Protein AF-A2DHZ1-F1 (afdb_monomer_lite)

pLDDT: mean 83.29, std 15.68, range [43.09, 98.31]

Structure (mmCIF, N/CA/C/O backbone):
data_AF-A2DHZ1-F1
#
_entry.id   AF-A2DHZ1-F1
#
loop_
_atom_site.group_PDB
_atom_site.id
_atom_site.type_symbol
_atom_site.label_atom_id
_atom_site.label_alt_id
_atom_site.label_comp_id
_atom_site.label_asym_id
_atom_site.label_entity_id
_atom_site.label_seq_id
_atom_site.pdbx_PDB_ins_code
_atom_site.Cartn_x
_atom_site.Cartn_y
_atom_site.Cartn_z
_atom_site.occupancy
_atom_site.B_iso_or_equiv
_atom_site.auth_seq_id
_atom_site.auth_comp_id
_atom_site.auth_asym_id
_atom_site.auth_atom_id
_atom_site.pdbx_PDB_model_num
ATOM 1 N N . MET A 1 1 ? -22.359 -9.338 -78.591 1.00 55.06 1 MET A N 1
ATOM 2 C CA . MET A 1 1 ? -22.009 -8.945 -77.204 1.00 55.06 1 MET A CA 1
ATOM 3 C C . MET A 1 1 ? -21.427 -7.536 -77.223 1.00 55.06 1 MET A C 1
ATOM 5 O O . MET A 1 1 ? -20.570 -7.272 -78.054 1.00 55.06 1 MET A O 1
ATOM 9 N N . SER A 1 2 ? -21.939 -6.627 -76.384 1.00 59.31 2 SER A N 1
ATOM 10 C CA . SER A 1 2 ? -21.619 -5.187 -76.416 1.00 59.31 2 SER A CA 1
ATOM 11 C C . SER A 1 2 ? -20.125 -4.910 -76.181 1.00 59.31 2 SER A C 1
ATOM 13 O O . SER A 1 2 ? -19.531 -5.474 -75.263 1.00 59.31 2 SER A O 1
ATOM 15 N N . TYR A 1 3 ? -19.531 -4.028 -76.994 1.00 66.25 3 TYR A N 1
ATOM 16 C CA . TYR A 1 3 ? -18.119 -3.601 -76.961 1.00 66.25 3 TYR A CA 1
ATOM 17 C C . TYR A 1 3 ? -17.624 -3.227 -75.547 1.00 66.25 3 TYR A C 1
ATOM 19 O O . TYR A 1 3 ? -16.484 -3.513 -75.179 1.00 66.25 3 TYR A O 1
ATOM 27 N N . ASN A 1 4 ? -18.516 -2.696 -74.705 1.00 68.81 4 ASN A N 1
ATOM 28 C CA . ASN A 1 4 ? -18.228 -2.362 -73.308 1.00 68.81 4 ASN A CA 1
ATOM 29 C C . ASN A 1 4 ? -17.956 -3.581 -72.410 1.00 68.81 4 ASN A C 1
ATOM 31 O O . ASN A 1 4 ? -17.156 -3.486 -71.480 1.00 68.81 4 ASN A O 1
ATOM 35 N N . ASN A 1 5 ? -18.565 -4.735 -72.688 1.00 71.88 5 ASN A N 1
ATOM 36 C CA . ASN A 1 5 ? -18.325 -5.956 -71.915 1.00 71.88 5 ASN A CA 1
ATOM 37 C C . ASN A 1 5 ? -16.981 -6.598 -72.276 1.00 71.88 5 ASN A C 1
ATOM 39 O O . ASN A 1 5 ? -16.308 -7.134 -71.399 1.00 71.88 5 ASN A O 1
ATOM 43 N N . LYS A 1 6 ? -16.548 -6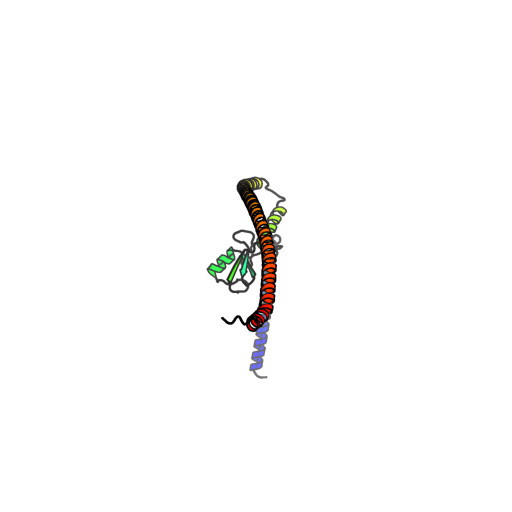.471 -73.538 1.00 76.50 6 LYS A N 1
ATOM 44 C CA . LYS A 1 6 ? -15.235 -6.948 -73.989 1.00 76.50 6 LYS A CA 1
ATOM 45 C C . LYS A 1 6 ? -14.097 -6.153 -73.337 1.00 76.50 6 LYS A C 1
ATOM 47 O O . LYS A 1 6 ? -13.210 -6.754 -72.741 1.00 76.50 6 LYS A O 1
ATOM 52 N N . LYS A 1 7 ? -14.197 -4.816 -73.317 1.00 76.44 7 LYS A N 1
ATOM 53 C CA . LYS A 1 7 ? -13.229 -3.949 -72.615 1.00 76.44 7 LYS A CA 1
ATOM 54 C C . LYS A 1 7 ? -13.139 -4.233 -71.113 1.00 76.44 7 LYS A C 1
ATOM 56 O O . LYS A 1 7 ? -12.046 -4.231 -70.554 1.00 76.44 7 LYS A O 1
ATOM 61 N N . LYS A 1 8 ? -14.270 -4.495 -70.446 1.00 78.31 8 LYS A N 1
ATOM 62 C CA . LYS A 1 8 ? -14.274 -4.865 -69.019 1.00 78.31 8 LYS A CA 1
ATOM 63 C C . LYS A 1 8 ? -13.574 -6.203 -68.769 1.00 78.31 8 LYS A C 1
ATOM 65 O O . LYS A 1 8 ? -12.819 -6.310 -67.808 1.00 78.31 8 LYS A O 1
ATOM 70 N N . LEU A 1 9 ? -13.790 -7.198 -69.630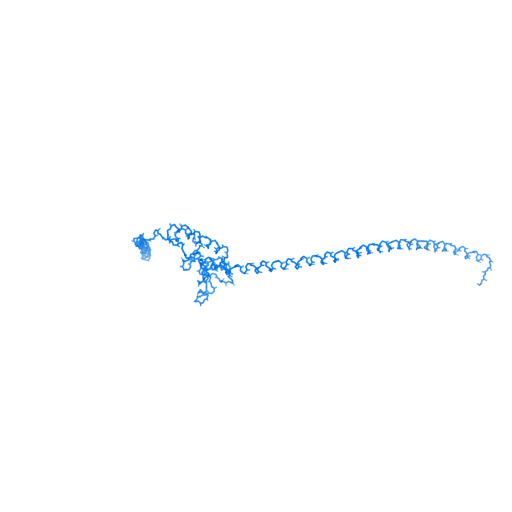 1.00 80.25 9 LEU A N 1
ATOM 71 C CA . LEU A 1 9 ? -13.145 -8.505 -69.506 1.00 80.25 9 LEU A CA 1
ATOM 72 C C . LEU A 1 9 ? -11.626 -8.410 -69.714 1.00 80.25 9 LEU A C 1
ATOM 74 O O . LEU A 1 9 ? -10.864 -8.963 -68.926 1.00 80.25 9 LEU A O 1
ATOM 78 N N . GLU A 1 10 ? -11.188 -7.645 -70.715 1.00 86.06 10 GLU A N 1
ATOM 79 C CA . GLU A 1 10 ? -9.767 -7.388 -70.985 1.00 86.06 10 GLU A CA 1
ATOM 80 C C . GLU A 1 10 ? -9.089 -6.657 -69.813 1.00 86.06 10 GLU A C 1
ATOM 82 O O . GLU A 1 10 ? -7.990 -7.029 -69.404 1.00 86.06 10 GLU A O 1
ATOM 87 N N . ALA A 1 11 ? -9.769 -5.685 -69.195 1.00 81.56 11 ALA A N 1
ATOM 88 C CA . ALA A 1 11 ? -9.262 -4.991 -68.010 1.00 81.56 11 ALA A CA 1
ATOM 89 C C . ALA A 1 11 ? -9.118 -5.923 -66.791 1.00 81.56 11 ALA A C 1
ATOM 91 O O . ALA A 1 11 ? -8.138 -5.831 -66.048 1.00 81.56 11 ALA A O 1
ATOM 92 N N . ILE A 1 12 ? -10.063 -6.847 -66.590 1.00 81.38 12 ILE A N 1
ATOM 93 C CA . ILE A 1 12 ? -9.991 -7.850 -65.515 1.00 81.38 12 ILE A CA 1
ATOM 94 C C . ILE A 1 12 ? -8.826 -8.815 -65.763 1.00 81.38 12 ILE A C 1
ATOM 96 O O . ILE A 1 12 ? -8.050 -9.094 -64.849 1.00 81.38 12 ILE A O 1
ATOM 100 N N . GLN A 1 13 ? -8.656 -9.280 -67.001 1.00 85.38 13 GLN A N 1
ATOM 101 C CA . GLN A 1 13 ? -7.546 -10.156 -67.375 1.00 85.38 13 GLN A CA 1
ATOM 102 C C . GLN A 1 13 ? -6.188 -9.465 -67.201 1.00 85.38 13 GLN A C 1
ATOM 104 O O . GLN A 1 13 ? -5.265 -10.069 -66.657 1.00 85.38 13 GLN A O 1
ATOM 109 N N . ALA A 1 14 ? -6.070 -8.192 -67.584 1.00 85.50 14 ALA A N 1
ATOM 110 C CA . ALA A 1 14 ? -4.857 -7.405 -67.371 1.00 85.50 14 ALA A CA 1
ATOM 111 C C . ALA A 1 14 ? -4.540 -7.232 -65.875 1.00 85.50 14 ALA A C 1
ATOM 113 O O . ALA A 1 14 ? -3.394 -7.400 -65.461 1.00 85.50 14 ALA A O 1
ATOM 114 N N . LYS A 1 15 ? -5.559 -6.975 -65.044 1.00 84.56 15 LYS A N 1
ATOM 115 C CA . LYS A 1 15 ? -5.403 -6.858 -63.586 1.00 84.56 15 LYS A CA 1
ATOM 116 C C . LYS A 1 15 ? -4.946 -8.170 -62.943 1.00 84.56 15 LYS A C 1
ATOM 118 O O . LYS A 1 15 ? -4.125 -8.144 -62.029 1.00 84.56 15 LYS A O 1
ATOM 123 N N . ASN A 1 16 ? -5.448 -9.307 -63.424 1.00 86.00 16 ASN A N 1
ATOM 124 C CA . ASN A 1 16 ? -5.037 -10.621 -62.931 1.00 86.00 16 ASN A CA 1
ATOM 125 C C . ASN A 1 16 ? -3.594 -10.949 -63.335 1.00 86.00 16 ASN A C 1
ATOM 127 O O . ASN A 1 16 ? -2.812 -11.344 -62.476 1.00 86.00 16 ASN A O 1
ATOM 131 N N . LYS A 1 17 ? -3.204 -10.668 -64.586 1.00 91.00 17 LYS A N 1
ATOM 132 C CA . LYS A 1 17 ? -1.811 -10.819 -65.042 1.00 91.00 17 LYS A CA 1
ATOM 133 C C . LYS A 1 17 ? -0.839 -9.936 -64.257 1.00 91.00 17 LYS A C 1
ATOM 135 O O . LYS A 1 17 ? 0.244 -10.384 -63.902 1.00 91.00 17 LYS A O 1
ATOM 140 N N . ALA A 1 18 ? -1.231 -8.701 -63.936 1.00 86.94 18 ALA A N 1
ATOM 141 C CA . ALA A 1 18 ? -0.411 -7.807 -63.119 1.00 86.94 18 ALA A CA 1
ATOM 142 C C . ALA A 1 18 ? -0.228 -8.333 -61.684 1.00 86.94 18 ALA A C 1
ATOM 144 O O . ALA A 1 18 ? 0.867 -8.243 -61.135 1.00 86.94 18 ALA A O 1
ATOM 145 N N . LYS A 1 19 ? -1.274 -8.920 -61.085 1.00 88.25 19 LYS A N 1
ATOM 146 C CA . LYS A 1 19 ? -1.173 -9.571 -59.769 1.00 88.25 19 LYS A CA 1
ATOM 147 C C . LYS A 1 19 ? -0.252 -10.787 -59.794 1.00 88.25 19 LYS A C 1
ATOM 149 O O . LYS A 1 19 ? 0.550 -10.947 -58.883 1.00 88.25 19 LYS A O 1
ATOM 154 N N . GLU A 1 20 ? -0.356 -11.615 -60.827 1.00 91.25 20 GLU A N 1
ATOM 155 C CA . GLU A 1 20 ? 0.490 -12.799 -60.999 1.00 91.25 20 GLU A CA 1
ATOM 156 C C . GLU A 1 20 ? 1.962 -12.411 -61.200 1.00 91.25 20 GLU A C 1
ATOM 158 O O . GLU A 1 20 ? 2.852 -12.977 -60.571 1.00 91.25 20 GLU A O 1
ATOM 163 N N . MET A 1 21 ? 2.221 -11.362 -61.986 1.00 89.81 21 MET A N 1
ATOM 164 C CA . MET A 1 21 ? 3.566 -10.818 -62.170 1.00 89.81 21 MET A CA 1
ATOM 165 C C . MET A 1 21 ? 4.131 -10.209 -60.879 1.00 89.81 21 MET A C 1
ATOM 167 O O . MET A 1 21 ? 5.310 -10.394 -60.587 1.00 89.81 21 MET A O 1
ATOM 171 N N . LEU A 1 22 ? 3.300 -9.523 -60.084 1.00 87.62 22 LEU A N 1
ATOM 172 C CA . LEU A 1 22 ? 3.696 -8.990 -58.778 1.00 87.62 22 LEU A CA 1
ATOM 173 C C . LEU A 1 22 ? 4.051 -10.117 -57.801 1.00 87.62 22 LEU A C 1
ATOM 175 O O . LEU A 1 22 ? 5.066 -10.027 -57.116 1.00 87.62 22 LEU A O 1
ATOM 179 N N . PHE A 1 23 ? 3.244 -11.178 -57.772 1.00 91.75 23 PHE A N 1
ATOM 180 C CA . PHE A 1 23 ? 3.500 -12.362 -56.958 1.00 91.75 23 PHE A CA 1
ATOM 181 C C . PHE A 1 23 ? 4.831 -13.018 -57.348 1.00 91.75 23 PHE A C 1
ATOM 183 O O . PHE A 1 23 ? 5.702 -13.197 -56.501 1.00 91.75 23 PHE A O 1
ATOM 190 N N . LEU A 1 24 ? 5.056 -13.243 -58.646 1.00 91.69 24 LEU A N 1
ATOM 191 C CA . LEU A 1 24 ? 6.307 -13.808 -59.156 1.00 91.69 24 LEU A CA 1
ATOM 192 C C . LEU A 1 24 ? 7.526 -12.918 -58.853 1.00 91.69 24 LEU A C 1
ATOM 194 O O . LEU A 1 24 ? 8.612 -13.420 -58.558 1.00 91.69 24 LEU A O 1
ATOM 198 N N . MET A 1 25 ? 7.364 -11.594 -58.917 1.00 86.81 25 MET A N 1
ATOM 199 C CA . MET A 1 25 ? 8.421 -10.640 -58.579 1.00 86.81 25 MET A CA 1
ATOM 200 C C . MET A 1 25 ? 8.750 -10.664 -57.080 1.00 86.81 25 MET A C 1
ATOM 202 O O . MET A 1 25 ? 9.927 -10.643 -56.724 1.00 86.81 25 MET A O 1
ATOM 206 N N . GLN A 1 26 ? 7.742 -10.760 -56.207 1.00 85.25 26 GLN A N 1
ATOM 207 C CA . GLN A 1 26 ? 7.934 -10.919 -54.761 1.00 85.25 26 GLN A CA 1
ATOM 208 C C . GLN A 1 26 ? 8.602 -12.256 -54.418 1.00 85.25 26 GLN A C 1
ATOM 210 O O . GLN A 1 26 ? 9.495 -12.294 -53.574 1.00 85.25 26 GLN A O 1
ATOM 215 N N . GLU A 1 27 ? 8.231 -13.335 -55.105 1.00 84.56 27 GLU A N 1
ATOM 216 C CA . GLU A 1 27 ? 8.826 -14.659 -54.917 1.00 84.56 27 GLU A CA 1
ATOM 217 C C . GLU A 1 27 ? 10.301 -14.674 -55.337 1.00 84.56 27 GLU A C 1
ATOM 219 O O . GLU A 1 27 ? 11.157 -15.142 -54.586 1.00 84.56 27 GLU A O 1
ATOM 224 N N . ARG A 1 28 ? 10.631 -14.068 -56.487 1.00 82.88 28 ARG A N 1
ATOM 225 C CA . ARG A 1 28 ? 12.028 -13.868 -56.907 1.00 82.88 28 ARG A CA 1
ATOM 226 C C . ARG A 1 28 ? 12.804 -12.988 -55.938 1.00 82.88 28 ARG A C 1
ATOM 228 O O . ARG A 1 28 ? 13.956 -13.297 -55.662 1.00 82.88 28 ARG A O 1
ATOM 235 N N . ALA A 1 29 ? 12.200 -11.927 -55.404 1.00 76.06 29 ALA A N 1
ATOM 236 C CA . ALA A 1 29 ? 12.842 -11.092 -54.392 1.00 76.06 29 ALA A CA 1
ATOM 237 C C . ALA A 1 29 ? 13.115 -11.881 -53.099 1.00 76.06 29 ALA A C 1
ATOM 239 O O . ALA A 1 29 ? 14.190 -11.747 -52.522 1.00 76.06 29 ALA A O 1
ATOM 240 N N . ARG A 1 30 ? 12.193 -12.761 -52.684 1.00 75.06 30 ARG A N 1
ATOM 241 C CA . ARG A 1 30 ? 12.368 -13.655 -51.530 1.00 75.06 30 ARG A CA 1
ATOM 242 C C . ARG A 1 30 ? 13.463 -14.697 -51.771 1.00 75.06 30 ARG A C 1
ATOM 244 O O . ARG A 1 30 ? 14.278 -14.932 -50.885 1.00 75.06 30 ARG A O 1
ATOM 251 N N . GLN A 1 31 ? 13.516 -15.285 -52.966 1.00 79.88 31 GLN A N 1
ATOM 252 C CA . GLN A 1 31 ? 14.571 -16.228 -53.350 1.00 79.88 31 GLN A CA 1
ATOM 253 C C . GLN A 1 31 ? 15.941 -15.542 -53.452 1.00 79.88 31 GLN A C 1
ATOM 255 O O . GLN A 1 31 ? 16.924 -16.060 -52.928 1.00 79.88 31 GLN A O 1
ATOM 260 N N . ALA A 1 32 ? 16.013 -14.343 -54.034 1.00 75.06 32 ALA A N 1
ATOM 261 C CA . ALA A 1 32 ? 17.241 -13.552 -54.079 1.00 75.06 32 ALA A CA 1
ATOM 262 C C . ALA A 1 32 ? 17.705 -13.141 -52.671 1.00 75.06 32 ALA A C 1
ATOM 264 O O . ALA A 1 32 ? 18.884 -13.268 -52.360 1.00 75.06 32 ALA A O 1
ATOM 265 N N . ALA A 1 33 ? 16.784 -12.741 -51.787 1.00 65.00 33 ALA A N 1
ATOM 266 C CA . ALA A 1 33 ? 17.092 -12.480 -50.381 1.00 65.00 33 ALA A CA 1
ATOM 267 C C . ALA A 1 33 ? 17.600 -13.739 -49.656 1.00 65.00 33 ALA A C 1
ATOM 269 O O . ALA A 1 33 ? 18.496 -13.638 -48.825 1.00 65.00 33 ALA A O 1
ATOM 270 N N . SER A 1 34 ? 17.091 -14.928 -50.004 1.00 64.12 34 SER A N 1
ATOM 271 C CA . SER A 1 34 ? 17.601 -16.192 -49.456 1.00 64.12 34 SER A CA 1
ATOM 272 C C . SER A 1 34 ? 18.992 -16.576 -49.975 1.00 64.12 34 SER A C 1
ATOM 274 O O . SER A 1 34 ? 19.746 -17.200 -49.243 1.00 64.12 34 SER A O 1
ATOM 276 N N . GLN A 1 35 ? 19.360 -16.165 -51.196 1.00 66.75 35 GLN A N 1
ATOM 277 C CA . GLN A 1 35 ? 20.700 -16.384 -51.766 1.00 66.75 35 GLN A CA 1
ATOM 278 C C . GLN A 1 35 ? 21.743 -15.359 -51.292 1.00 66.75 35 GLN A C 1
ATOM 280 O O . GLN A 1 35 ? 22.936 -15.624 -51.392 1.00 66.75 35 GLN A O 1
ATOM 285 N N . PHE A 1 36 ? 21.306 -14.206 -50.778 1.00 51.47 36 PHE A N 1
ATOM 286 C CA . PHE A 1 36 ? 22.165 -13.149 -50.233 1.00 51.47 36 PHE A CA 1
ATOM 287 C C . PHE A 1 36 ? 22.160 -13.077 -48.701 1.00 51.47 36 PHE A C 1
ATOM 289 O O . PHE A 1 36 ? 22.741 -12.146 -48.147 1.00 51.47 36 PHE A O 1
ATOM 296 N N . LEU A 1 37 ? 21.549 -14.041 -48.002 1.00 43.09 37 LEU A N 1
ATOM 297 C CA . LEU A 1 37 ? 21.824 -14.241 -46.582 1.00 43.09 37 LEU A CA 1
ATOM 298 C C . LEU A 1 37 ? 23.252 -14.791 -46.474 1.00 43.09 37 LEU A C 1
ATOM 300 O O . LEU A 1 37 ? 23.484 -15.923 -46.898 1.00 43.09 37 LEU A O 1
ATOM 304 N N . PRO A 1 38 ? 24.224 -14.011 -45.969 1.00 46.78 38 PRO A N 1
ATOM 305 C CA . PRO A 1 38 ? 25.559 -14.534 -45.776 1.00 46.78 38 PRO A CA 1
ATOM 306 C C . PRO A 1 38 ? 25.482 -15.710 -44.797 1.00 46.78 38 PRO A C 1
ATOM 308 O O . PRO A 1 38 ? 24.853 -15.624 -43.741 1.00 46.78 38 PRO A O 1
ATOM 311 N N . GLU A 1 39 ? 26.170 -16.793 -45.146 1.00 45.38 39 GLU A N 1
ATOM 312 C CA . GLU A 1 39 ? 26.359 -18.027 -44.365 1.00 45.38 39 GLU A CA 1
ATOM 313 C C . GLU A 1 39 ? 26.968 -17.765 -42.963 1.00 45.38 39 GLU A C 1
ATOM 315 O O . GLU A 1 39 ? 27.081 -18.652 -42.127 1.00 45.38 39 GLU A O 1
ATOM 320 N N . SER A 1 40 ? 27.302 -16.507 -42.652 1.00 45.84 40 SER A N 1
ATOM 321 C CA . SER A 1 40 ? 27.783 -16.022 -41.360 1.00 45.84 40 SER A CA 1
ATOM 322 C C . SER A 1 40 ? 26.690 -15.653 -40.337 1.00 45.84 40 SER A C 1
ATOM 324 O O . SER A 1 40 ? 27.033 -15.148 -39.271 1.00 45.84 40 SER A O 1
ATOM 326 N N . LEU A 1 41 ? 25.397 -15.873 -40.612 1.00 46.38 41 LEU A N 1
ATOM 327 C CA . LEU A 1 41 ? 24.290 -15.613 -39.661 1.00 46.38 41 LEU A CA 1
ATOM 328 C C . LEU A 1 41 ? 23.769 -16.865 -38.927 1.00 46.38 41 LEU A C 1
ATOM 330 O O . LEU A 1 41 ? 22.723 -16.821 -38.277 1.00 46.38 41 LEU A O 1
ATOM 334 N N . GLU A 1 42 ? 24.483 -17.990 -38.984 1.00 45.50 42 GLU A N 1
ATOM 335 C CA . GLU A 1 42 ? 24.178 -19.140 -38.115 1.00 45.50 42 GLU A CA 1
ATOM 336 C C . GLU A 1 42 ? 24.626 -18.929 -36.660 1.00 45.50 42 GLU A C 1
ATOM 338 O O . GLU A 1 42 ? 24.169 -19.639 -35.772 1.00 45.50 42 GLU A O 1
ATOM 343 N N . ASN A 1 43 ? 25.415 -17.884 -36.396 1.00 47.62 43 ASN A N 1
ATOM 344 C CA . ASN A 1 43 ? 25.810 -17.456 -35.055 1.00 47.62 43 ASN A CA 1
ATOM 345 C C . ASN A 1 43 ? 25.207 -16.094 -34.684 1.00 47.62 43 ASN A C 1
ATOM 347 O O . ASN A 1 43 ? 25.882 -15.282 -34.056 1.00 47.62 43 ASN A O 1
ATOM 351 N N . ASP A 1 44 ? 23.966 -15.803 -35.089 1.00 46.69 44 ASP A N 1
ATOM 352 C CA . ASP A 1 44 ? 23.257 -14.653 -34.527 1.00 46.69 44 ASP A CA 1
ATOM 353 C C . ASP A 1 44 ? 22.764 -15.020 -33.115 1.00 46.69 44 ASP A C 1
ATOM 355 O O . ASP A 1 44 ? 21.829 -15.818 -32.974 1.00 46.69 44 ASP A O 1
ATOM 359 N N . PRO A 1 45 ? 23.359 -14.459 -32.044 1.00 53.88 45 PRO A N 1
ATOM 360 C CA . PRO A 1 45 ? 22.954 -14.753 -30.680 1.00 53.88 45 PRO A CA 1
ATOM 361 C C . PRO A 1 45 ? 21.502 -14.347 -30.390 1.00 53.88 45 PRO A C 1
ATOM 363 O O . PRO A 1 45 ? 21.024 -14.673 -29.306 1.00 53.88 45 PRO A O 1
ATOM 366 N N . THR A 1 46 ? 20.810 -13.646 -31.289 1.00 50.78 46 THR A N 1
ATOM 367 C CA . THR A 1 46 ? 19.412 -13.234 -31.119 1.00 50.78 46 THR A CA 1
ATOM 368 C C . THR A 1 46 ? 18.390 -14.218 -31.693 1.00 50.78 46 THR A C 1
ATOM 370 O O . THR A 1 46 ? 17.221 -14.132 -31.327 1.00 50.78 46 THR A O 1
ATOM 373 N N . LYS A 1 47 ? 18.808 -15.203 -32.502 1.00 51.47 47 LYS A N 1
ATOM 374 C CA . LYS A 1 47 ? 17.900 -16.117 -33.227 1.00 51.47 47 LYS A CA 1
ATOM 375 C C . LYS A 1 47 ? 17.062 -17.031 -32.318 1.00 51.47 47 LYS A C 1
ATOM 377 O O . LYS A 1 47 ? 15.972 -17.438 -32.704 1.00 51.47 47 LYS A O 1
ATOM 382 N N . ASP A 1 48 ? 17.553 -17.293 -31.105 1.00 57.50 48 ASP A N 1
ATOM 383 C CA . ASP A 1 48 ? 16.873 -18.094 -30.075 1.00 57.50 48 ASP A CA 1
ATOM 384 C C . ASP A 1 48 ? 16.208 -17.241 -28.976 1.00 57.50 48 ASP A C 1
ATOM 386 O O . ASP A 1 48 ? 15.691 -17.777 -27.988 1.00 57.50 48 ASP A O 1
ATOM 390 N N . LEU A 1 49 ? 16.252 -15.905 -29.079 1.00 61.66 49 LEU A N 1
ATOM 391 C CA . LEU A 1 49 ? 15.590 -15.044 -28.103 1.00 61.66 49 LEU A CA 1
ATOM 392 C C . LEU A 1 49 ? 14.111 -14.891 -28.475 1.00 61.66 49 LEU A C 1
ATOM 394 O O . LEU A 1 49 ? 13.796 -14.626 -29.629 1.00 61.66 49 LEU A O 1
ATOM 398 N N . PRO A 1 50 ? 13.185 -15.017 -27.507 1.00 67.56 50 PRO A N 1
ATOM 399 C CA . PRO A 1 50 ? 11.783 -14.752 -27.783 1.00 67.56 50 PRO A CA 1
ATOM 400 C C . PRO A 1 50 ? 11.612 -13.286 -28.197 1.00 67.56 50 PRO A C 1
ATOM 402 O O . PRO A 1 50 ? 12.139 -12.399 -27.519 1.00 67.56 50 PRO A O 1
ATOM 405 N N . ASP A 1 51 ? 10.831 -13.042 -29.254 1.00 69.69 51 ASP A N 1
ATOM 406 C CA . ASP A 1 51 ? 10.585 -11.715 -29.851 1.00 69.69 51 ASP A CA 1
ATOM 407 C C . ASP A 1 51 ? 10.202 -10.643 -28.818 1.00 69.69 51 ASP A C 1
ATOM 409 O O . ASP A 1 51 ? 10.518 -9.469 -28.976 1.00 69.69 51 ASP A O 1
ATOM 413 N N . SER A 1 52 ? 9.601 -11.051 -27.696 1.00 73.06 52 SER A N 1
ATOM 414 C CA . SER A 1 52 ? 9.248 -10.189 -26.562 1.00 73.06 52 SER A CA 1
ATOM 415 C C . SER A 1 52 ? 10.431 -9.481 -25.879 1.00 73.06 52 SER A C 1
ATOM 417 O O . SER A 1 52 ? 10.213 -8.607 -25.043 1.00 73.06 52 SER A O 1
ATOM 419 N N . VAL A 1 53 ? 11.674 -9.898 -26.141 1.00 83.69 53 VAL A N 1
ATOM 420 C CA . VAL A 1 53 ? 12.901 -9.320 -25.553 1.00 83.69 53 VAL A CA 1
ATOM 421 C C . VAL A 1 53 ? 13.508 -8.230 -26.440 1.00 83.69 53 VAL A C 1
ATOM 423 O O . VAL A 1 53 ? 14.266 -7.383 -25.955 1.00 83.69 53 VAL A O 1
ATOM 426 N N . LEU A 1 54 ? 13.166 -8.237 -27.726 1.00 88.31 54 LEU A N 1
ATOM 427 C CA . LEU A 1 54 ? 13.643 -7.263 -28.693 1.00 88.31 54 LEU A CA 1
ATOM 428 C C . LEU A 1 54 ? 12.679 -6.080 -28.751 1.00 88.31 54 LEU A C 1
ATOM 430 O O . LEU A 1 54 ? 11.461 -6.228 -28.682 1.00 88.31 54 LEU A O 1
ATOM 434 N N . CYS A 1 55 ? 13.229 -4.879 -28.890 1.00 91.56 55 CYS A N 1
ATOM 435 C CA . CYS A 1 55 ? 12.413 -3.705 -29.161 1.00 91.56 55 CYS A CA 1
ATOM 436 C C . CYS A 1 55 ? 11.866 -3.783 -30.598 1.00 91.56 55 CYS A C 1
ATOM 438 O O . CYS A 1 55 ? 12.664 -3.898 -31.525 1.00 91.56 55 CYS A O 1
ATOM 440 N N . PRO A 1 56 ? 10.556 -3.614 -30.841 1.00 90.12 56 PRO A N 1
ATOM 441 C CA . PRO A 1 56 ? 9.980 -3.706 -32.188 1.00 90.12 56 PRO A CA 1
ATOM 442 C C . PRO A 1 56 ? 10.365 -2.532 -33.107 1.00 90.12 56 PRO A C 1
ATOM 444 O O . PRO A 1 56 ? 10.075 -2.562 -34.299 1.00 90.12 56 PRO A O 1
ATOM 447 N N . ILE A 1 57 ? 10.995 -1.480 -32.565 1.00 90.50 57 ILE A N 1
ATOM 448 C CA . ILE A 1 57 ? 11.445 -0.315 -33.339 1.00 90.50 57 ILE A CA 1
ATOM 449 C C . ILE A 1 57 ? 12.891 -0.490 -33.809 1.00 90.50 57 ILE A C 1
ATOM 451 O O . ILE A 1 57 ? 13.173 -0.306 -34.989 1.00 90.50 57 ILE A O 1
ATOM 455 N N . CYS A 1 58 ? 13.817 -0.785 -32.890 1.00 91.62 58 CYS A N 1
ATOM 456 C CA . CYS A 1 58 ? 15.241 -0.903 -33.222 1.00 91.62 58 CYS A CA 1
ATOM 457 C C . CYS A 1 58 ? 15.715 -2.348 -33.408 1.00 91.62 58 CYS A C 1
ATOM 459 O O . CYS A 1 58 ? 16.836 -2.544 -33.855 1.00 91.62 58 CYS A O 1
ATOM 461 N N . CYS A 1 59 ? 14.882 -3.342 -33.089 1.00 88.44 59 CYS A N 1
ATOM 462 C CA . CYS A 1 59 ? 15.194 -4.776 -33.140 1.00 88.44 59 CYS A CA 1
ATOM 463 C C . CYS A 1 59 ? 16.388 -5.191 -32.267 1.00 88.44 59 CYS A C 1
ATOM 465 O O . CYS A 1 59 ? 17.004 -6.226 -32.496 1.00 88.44 59 CYS A O 1
ATOM 467 N N . GLU A 1 60 ? 16.714 -4.394 -31.251 1.00 87.69 60 GLU A N 1
ATOM 468 C CA . GLU A 1 60 ? 17.815 -4.663 -30.331 1.00 87.69 60 GLU A CA 1
ATOM 469 C C . GLU A 1 60 ? 17.294 -5.087 -28.950 1.00 87.69 60 GLU A C 1
ATOM 471 O O . GLU A 1 60 ? 16.151 -4.796 -28.580 1.00 87.69 60 GLU A O 1
ATOM 476 N N . ILE A 1 61 ? 18.149 -5.763 -28.179 1.00 87.19 61 ILE A N 1
ATOM 477 C CA . ILE A 1 61 ? 17.833 -6.272 -26.839 1.00 87.19 61 ILE A CA 1
ATOM 478 C C . ILE A 1 61 ? 17.615 -5.105 -25.858 1.00 87.19 61 ILE A C 1
ATOM 480 O O . ILE A 1 61 ? 18.301 -4.081 -25.901 1.00 87.19 61 ILE A O 1
ATOM 484 N N . MET A 1 62 ? 16.633 -5.265 -24.966 1.00 90.69 62 MET A N 1
A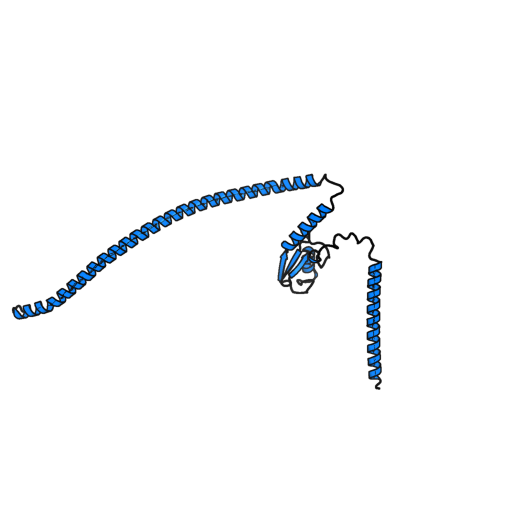TOM 485 C CA . MET A 1 62 ? 16.263 -4.290 -23.930 1.00 90.69 62 MET A CA 1
ATOM 486 C C . MET A 1 62 ? 16.955 -4.557 -22.576 1.00 90.69 62 MET A C 1
ATOM 488 O O . MET A 1 62 ? 16.307 -4.581 -21.531 1.00 90.69 62 MET A O 1
ATOM 492 N N . ASP A 1 63 ? 18.261 -4.829 -22.579 1.00 87.19 63 ASP A N 1
ATOM 493 C CA . ASP A 1 63 ? 19.061 -5.205 -21.400 1.00 87.19 63 ASP A CA 1
ATOM 494 C C . ASP A 1 63 ? 19.755 -4.011 -20.722 1.00 87.19 63 ASP A C 1
ATOM 496 O O . ASP A 1 63 ? 19.827 -3.954 -19.490 1.00 87.19 63 ASP A O 1
ATOM 500 N N . LEU A 1 64 ? 20.201 -3.027 -21.502 1.00 87.56 64 LEU A N 1
ATOM 501 C CA . LEU A 1 64 ? 20.884 -1.831 -21.006 1.00 87.56 64 LEU A CA 1
ATOM 502 C C . LEU A 1 64 ? 19.925 -0.820 -20.341 1.00 87.56 64 LEU A C 1
ATOM 504 O O . LEU A 1 64 ? 18.772 -0.694 -20.760 1.00 87.56 64 LEU A O 1
ATOM 508 N N . PRO A 1 65 ? 20.390 -0.005 -19.369 1.00 88.00 65 PRO A N 1
ATOM 509 C CA . PRO A 1 65 ? 19.569 1.029 -18.722 1.00 88.00 65 PRO A CA 1
ATOM 510 C C . PRO A 1 65 ? 18.948 2.043 -19.691 1.00 88.00 65 PRO A C 1
ATOM 512 O O . PRO A 1 65 ? 17.800 2.448 -19.527 1.00 88.00 65 PRO A O 1
ATOM 515 N N . GLU A 1 66 ? 19.670 2.428 -20.741 1.00 91.31 66 GLU A N 1
ATOM 516 C CA . GLU A 1 66 ? 19.172 3.345 -21.780 1.00 91.31 66 GLU A CA 1
ATOM 517 C C . GLU A 1 66 ? 18.125 2.695 -22.697 1.00 91.31 66 GLU A C 1
ATOM 519 O O . GLU A 1 66 ? 17.409 3.372 -23.437 1.00 91.31 66 GLU A O 1
ATOM 524 N N . ARG A 1 67 ? 18.023 1.366 -22.650 1.00 91.75 67 ARG A N 1
ATOM 525 C CA . ARG A 1 67 ? 17.172 0.540 -23.509 1.00 91.75 67 ARG A CA 1
ATOM 526 C C . ARG A 1 67 ? 16.189 -0.302 -22.706 1.00 91.75 67 ARG A C 1
ATOM 528 O O . ARG A 1 67 ? 15.597 -1.221 -23.259 1.00 91.75 67 ARG A O 1
ATOM 535 N N . MET A 1 68 ? 15.970 0.041 -21.438 1.00 93.94 68 MET A N 1
ATOM 536 C CA . MET A 1 68 ? 15.016 -0.664 -20.589 1.00 93.94 68 MET A CA 1
ATOM 537 C C . MET A 1 68 ? 13.617 -0.693 -21.234 1.00 93.94 68 MET A C 1
ATOM 539 O O . MET A 1 68 ? 13.229 0.279 -21.896 1.00 93.94 68 MET A O 1
ATOM 543 N N . PRO A 1 69 ? 12.853 -1.780 -21.051 1.00 96.06 69 PRO A N 1
ATOM 544 C CA . PRO A 1 69 ? 11.533 -1.925 -21.646 1.00 96.06 69 PRO A CA 1
ATOM 545 C C . PRO A 1 69 ? 10.522 -0.977 -20.988 1.00 96.06 69 PRO A C 1
ATOM 547 O O . PRO A 1 69 ? 10.335 -0.986 -19.771 1.00 96.06 69 PRO A O 1
ATOM 550 N N . ILE A 1 70 ? 9.834 -0.183 -21.802 1.00 96.12 70 ILE A N 1
ATOM 551 C CA . ILE A 1 70 ? 8.770 0.746 -21.419 1.00 96.12 70 ILE A CA 1
ATOM 552 C C . ILE A 1 70 ? 7.449 0.251 -22.001 1.00 96.12 70 ILE A C 1
ATOM 554 O O . ILE A 1 70 ? 7.295 0.171 -23.219 1.00 96.12 70 ILE A O 1
ATOM 558 N N . THR A 1 71 ? 6.482 -0.041 -21.137 1.00 96.31 71 THR A N 1
ATOM 559 C CA . THR A 1 71 ? 5.116 -0.405 -21.523 1.00 96.31 71 THR A CA 1
ATOM 560 C C . THR A 1 71 ? 4.243 0.843 -21.649 1.00 96.31 71 THR A C 1
ATOM 562 O O . THR A 1 71 ? 4.250 1.717 -20.778 1.00 96.31 71 THR A O 1
ATOM 565 N N . LEU A 1 72 ? 3.487 0.917 -22.745 1.00 95.88 72 LEU A N 1
ATOM 566 C CA . LEU A 1 72 ? 2.663 2.061 -23.134 1.00 95.88 72 LEU A CA 1
ATOM 567 C C . LEU A 1 72 ? 1.182 1.812 -22.823 1.00 95.88 72 LEU A C 1
ATOM 569 O O . LEU A 1 72 ? 0.600 0.835 -23.300 1.00 95.88 72 LEU A O 1
ATOM 573 N N . PHE A 1 73 ? 0.531 2.725 -22.101 1.00 95.69 73 PHE A N 1
ATOM 574 C CA . PHE A 1 73 ? -0.892 2.625 -21.765 1.00 95.69 73 PHE A CA 1
ATOM 575 C C . PHE A 1 73 ? -1.756 3.514 -22.669 1.00 95.69 73 PHE A C 1
ATOM 577 O O . PHE A 1 73 ? -1.332 4.617 -23.025 1.00 95.69 73 PHE A O 1
ATOM 584 N N . PRO A 1 74 ? -2.968 3.057 -23.047 1.00 95.12 74 PRO A N 1
ATOM 585 C CA . PRO A 1 74 ? -3.659 1.840 -22.586 1.00 95.12 74 PRO A CA 1
ATOM 586 C C . PRO A 1 74 ? -3.360 0.560 -23.393 1.00 95.12 74 PRO A C 1
ATOM 588 O O . PRO A 1 74 ? -3.920 -0.487 -23.094 1.00 95.12 74 PRO A O 1
ATOM 591 N N . CYS A 1 75 ? -2.526 0.614 -24.434 1.00 95.06 75 CYS A N 1
ATOM 592 C CA . CYS A 1 75 ? -2.408 -0.490 -25.394 1.00 95.06 75 CYS A CA 1
ATOM 593 C C . CYS A 1 75 ? -1.563 -1.697 -24.949 1.00 95.06 75 CYS A C 1
ATOM 595 O O . CYS A 1 75 ? -1.687 -2.754 -25.555 1.00 95.06 75 CYS A O 1
ATOM 597 N N . GLY A 1 76 ? -0.687 -1.552 -23.952 1.00 93.50 76 GLY A N 1
ATOM 598 C CA . GLY A 1 76 ? 0.164 -2.630 -23.436 1.00 93.50 76 GLY A CA 1
ATOM 599 C C . GLY A 1 76 ? 1.418 -2.956 -24.262 1.00 93.50 76 GLY A C 1
ATOM 600 O O . GLY A 1 76 ? 2.241 -3.751 -23.812 1.00 93.50 76 GLY A O 1
ATOM 601 N N . HIS A 1 77 ? 1.615 -2.338 -25.431 1.00 94.75 77 HIS A N 1
ATOM 602 C CA . HIS A 1 77 ? 2.829 -2.528 -26.235 1.00 94.75 77 HIS A CA 1
ATOM 603 C C . HIS A 1 77 ? 4.075 -2.032 -25.499 1.00 94.75 77 HIS A C 1
ATOM 605 O O . HIS A 1 77 ? 4.015 -1.047 -24.756 1.00 94.75 77 HIS A O 1
ATOM 611 N N . THR A 1 78 ? 5.198 -2.719 -25.706 1.00 94.88 78 THR A N 1
ATOM 612 C CA . THR A 1 78 ? 6.446 -2.466 -24.981 1.00 94.88 78 THR A CA 1
ATOM 613 C C . THR A 1 78 ? 7.577 -2.156 -25.953 1.00 94.88 78 THR A C 1
ATOM 615 O O . THR A 1 78 ? 7.841 -2.925 -26.869 1.00 94.88 78 THR A O 1
ATOM 618 N N . ILE A 1 79 ? 8.258 -1.032 -25.736 1.00 95.06 79 ILE A N 1
ATOM 619 C CA . ILE A 1 79 ? 9.394 -0.570 -26.546 1.00 95.06 79 ILE A CA 1
ATOM 620 C C . ILE A 1 79 ? 10.551 -0.140 -25.648 1.00 95.06 79 ILE A C 1
ATOM 622 O O . ILE A 1 79 ? 10.341 0.159 -24.477 1.00 95.06 79 ILE A O 1
ATOM 626 N N . CYS A 1 80 ? 11.774 -0.065 -26.168 1.00 96.00 80 CYS A N 1
ATOM 627 C CA . CYS A 1 80 ? 12.901 0.403 -25.363 1.00 96.00 80 CYS A CA 1
ATOM 628 C C . CYS A 1 80 ? 12.799 1.910 -25.057 1.00 96.00 80 CYS A C 1
ATOM 630 O O . CYS A 1 80 ? 12.256 2.692 -25.846 1.00 96.00 80 CYS A O 1
ATOM 632 N N . LYS A 1 81 ? 13.355 2.326 -23.914 1.00 95.94 81 LYS A N 1
ATOM 633 C CA . LYS A 1 81 ? 13.347 3.720 -23.445 1.00 95.94 81 LYS A CA 1
ATOM 634 C C . LYS A 1 81 ? 13.870 4.709 -24.492 1.00 95.94 81 LYS A C 1
ATOM 636 O O . LYS A 1 81 ? 13.187 5.689 -24.780 1.00 95.94 81 LYS A O 1
ATOM 641 N N . SER A 1 82 ? 15.014 4.428 -25.111 1.00 95.25 82 SER A N 1
ATOM 642 C CA . SER A 1 82 ? 15.586 5.304 -26.142 1.00 95.25 82 SER A CA 1
ATOM 643 C C . SER A 1 82 ? 14.668 5.488 -27.358 1.00 95.25 82 SER A C 1
ATOM 645 O O . SER A 1 82 ? 14.556 6.592 -27.893 1.00 95.25 82 SER A O 1
ATOM 647 N N . CYS A 1 83 ? 13.961 4.441 -27.793 1.00 94.69 83 CYS A N 1
ATOM 648 C CA . CYS A 1 83 ? 12.983 4.550 -28.875 1.00 94.69 83 CYS A CA 1
ATOM 649 C C . CYS A 1 83 ? 11.711 5.287 -28.443 1.00 94.69 83 CYS A C 1
ATOM 651 O O . CYS A 1 83 ? 11.152 6.037 -29.243 1.00 94.69 83 CYS A O 1
ATOM 653 N N . PHE A 1 84 ? 11.265 5.119 -27.195 1.00 94.56 84 PHE A N 1
ATOM 654 C CA . PHE A 1 84 ? 10.138 5.880 -26.653 1.00 94.56 84 PHE A CA 1
ATOM 655 C C . PHE A 1 84 ? 10.428 7.386 -26.625 1.00 94.56 84 PHE A C 1
ATOM 657 O O . PHE A 1 84 ? 9.610 8.174 -27.100 1.00 94.56 84 PHE A O 1
ATOM 664 N N . GLU A 1 85 ? 11.601 7.781 -26.129 1.00 93.69 85 GLU A N 1
ATOM 665 C CA . GLU A 1 85 ? 12.027 9.184 -26.064 1.00 93.69 85 GLU A CA 1
ATOM 666 C C . GLU A 1 85 ? 12.103 9.801 -27.468 1.00 93.69 85 GLU A C 1
ATOM 668 O O . GLU A 1 85 ? 11.457 10.817 -27.732 1.00 93.69 85 GLU A O 1
ATOM 673 N N . LYS A 1 86 ? 12.743 9.108 -28.421 1.00 92.19 86 LYS A N 1
ATOM 674 C CA . LYS A 1 86 ? 12.786 9.539 -29.830 1.00 92.19 86 LYS A CA 1
ATOM 675 C C . LYS A 1 86 ? 11.399 9.658 -30.464 1.00 92.19 86 LYS A C 1
ATOM 677 O O . LYS A 1 86 ? 11.173 10.573 -31.258 1.00 92.19 86 LYS A O 1
ATOM 682 N N . ASN A 1 87 ? 10.475 8.745 -30.149 1.00 89.81 87 ASN A N 1
ATOM 683 C CA . ASN A 1 87 ? 9.107 8.775 -30.675 1.00 89.81 87 ASN A CA 1
ATOM 684 C C . ASN A 1 87 ? 8.319 9.983 -30.150 1.00 89.81 87 ASN A C 1
ATOM 686 O O . ASN A 1 87 ? 7.611 10.646 -30.914 1.00 89.81 87 ASN A O 1
ATOM 690 N N . LYS A 1 88 ? 8.488 10.285 -28.857 1.00 88.75 88 LYS A N 1
ATOM 691 C CA . LYS A 1 88 ? 7.869 11.432 -28.190 1.00 88.75 88 LYS A CA 1
ATOM 692 C C . LYS A 1 88 ? 8.365 12.764 -28.757 1.00 88.75 88 LYS A C 1
ATOM 694 O O . LYS A 1 88 ? 7.565 13.684 -28.891 1.00 88.75 88 LYS A O 1
ATOM 699 N N . GLU A 1 89 ? 9.648 12.855 -29.099 1.00 87.38 89 GLU A N 1
ATOM 700 C CA . GLU A 1 89 ? 10.255 14.070 -29.654 1.00 87.38 89 GLU A CA 1
ATOM 701 C C . GLU A 1 89 ? 9.903 14.306 -31.129 1.00 87.38 89 GLU A C 1
ATOM 703 O O . GLU A 1 89 ? 9.589 15.432 -31.506 1.00 87.38 89 GLU A O 1
ATOM 708 N N . ASN A 1 90 ? 9.942 13.263 -31.967 1.00 80.69 90 ASN A N 1
ATOM 709 C CA . ASN A 1 90 ? 9.987 13.448 -33.425 1.00 80.69 90 ASN A CA 1
ATOM 710 C C . ASN A 1 90 ? 8.681 13.144 -34.171 1.00 80.69 90 ASN A C 1
ATOM 712 O O . ASN A 1 90 ? 8.515 13.612 -35.296 1.00 80.69 90 ASN A O 1
ATOM 716 N N . TYR A 1 91 ? 7.769 12.344 -33.605 1.00 74.56 91 TYR A N 1
ATOM 717 C CA . TYR A 1 91 ? 6.667 11.773 -34.393 1.00 74.56 91 TYR A CA 1
ATOM 718 C C . TYR A 1 91 ? 5.287 12.060 -33.809 1.00 74.56 91 TYR A C 1
ATOM 720 O O . TYR A 1 91 ? 4.470 12.690 -34.476 1.00 74.56 91 TYR A O 1
ATOM 728 N N . SER A 1 92 ? 4.985 11.575 -32.600 1.00 80.62 92 SER A N 1
ATOM 729 C CA . SER A 1 92 ? 3.742 11.877 -31.870 1.00 80.62 92 SER A CA 1
ATOM 730 C C . SER A 1 92 ? 3.681 11.103 -30.552 1.00 80.62 92 SER A C 1
ATOM 732 O O . SER A 1 92 ? 4.328 10.072 -30.392 1.00 80.62 92 SER A O 1
ATOM 734 N N . ASN A 1 93 ? 2.795 11.515 -29.643 1.00 89.00 93 ASN A N 1
ATOM 735 C CA . ASN A 1 93 ? 2.468 10.754 -28.434 1.00 89.00 93 ASN A CA 1
ATOM 736 C C . ASN A 1 93 ? 1.542 9.542 -28.717 1.00 89.00 93 ASN A C 1
ATOM 738 O O . ASN A 1 93 ? 0.543 9.330 -28.029 1.00 89.00 93 ASN A O 1
ATOM 742 N N . LYS A 1 94 ? 1.818 8.778 -29.782 1.00 92.94 94 LYS A N 1
ATOM 743 C CA . LYS A 1 94 ? 1.059 7.586 -30.195 1.00 92.94 94 LYS A CA 1
ATOM 744 C C . LYS A 1 94 ? 1.958 6.356 -30.222 1.00 92.94 94 LYS A C 1
ATOM 746 O O . LYS A 1 94 ? 3.141 6.449 -30.539 1.00 92.94 94 LYS A O 1
ATOM 751 N N . CYS A 1 95 ? 1.378 5.199 -29.919 1.00 92.75 95 CYS A N 1
ATOM 752 C CA . CYS A 1 95 ? 2.054 3.910 -29.983 1.00 92.75 95 CYS A CA 1
ATOM 753 C C . CYS A 1 95 ? 2.508 3.608 -31.421 1.00 92.75 95 CYS A C 1
ATOM 755 O O . CYS A 1 95 ? 1.731 3.732 -32.364 1.00 92.75 95 CYS A O 1
ATOM 757 N N . CYS A 1 96 ? 3.754 3.180 -31.595 1.00 87.94 96 CYS A N 1
ATOM 758 C CA . CYS A 1 96 ? 4.321 2.812 -32.894 1.00 87.94 96 CYS A CA 1
ATOM 759 C C . CYS A 1 96 ? 3.680 1.559 -33.512 1.00 87.94 96 CYS A C 1
ATOM 761 O O . CYS A 1 96 ? 3.621 1.452 -34.734 1.00 87.94 96 CYS A O 1
ATOM 763 N N . GLU A 1 97 ? 3.169 0.644 -32.686 1.00 89.00 97 GLU A N 1
ATOM 764 C CA . GLU A 1 97 ? 2.575 -0.615 -33.144 1.00 89.00 97 GLU A CA 1
ATOM 765 C C . GLU A 1 97 ? 1.099 -0.443 -33.513 1.00 89.00 97 GLU A C 1
ATOM 767 O O . GLU A 1 97 ? 0.701 -0.676 -34.652 1.00 89.00 97 GLU A O 1
ATOM 772 N N . CYS A 1 98 ? 0.274 0.034 -32.575 1.00 93.12 98 CYS A N 1
ATOM 773 C CA . CYS A 1 98 ? -1.175 0.125 -32.778 1.00 93.12 98 CYS A CA 1
ATOM 774 C C . CYS A 1 98 ? -1.702 1.545 -33.021 1.00 93.12 98 CYS A C 1
ATOM 776 O O . CYS A 1 98 ? -2.902 1.726 -33.222 1.00 93.12 98 CYS A O 1
ATOM 778 N N . ARG A 1 99 ? -0.836 2.569 -32.989 1.00 92.12 99 ARG A N 1
ATOM 779 C CA . ARG A 1 99 ? -1.191 3.992 -33.180 1.00 92.12 99 ARG A CA 1
ATOM 780 C C . ARG A 1 99 ? -2.181 4.565 -32.158 1.00 92.12 99 ARG A C 1
ATOM 782 O O . ARG A 1 99 ? -2.649 5.690 -32.342 1.00 92.12 99 ARG A O 1
ATOM 789 N N . ALA A 1 100 ? -2.462 3.840 -31.073 1.00 93.31 100 ALA A N 1
ATOM 790 C CA . ALA A 1 100 ? -3.249 4.339 -29.950 1.00 93.31 100 ALA A CA 1
ATOM 791 C C . ALA A 1 100 ? -2.549 5.527 -29.273 1.00 93.31 100 ALA A C 1
ATOM 793 O O . ALA A 1 100 ? -1.320 5.587 -29.232 1.00 93.31 100 ALA A O 1
ATOM 794 N N . LEU A 1 101 ? -3.328 6.469 -28.740 1.00 94.50 101 LEU A N 1
ATOM 795 C CA . LEU A 1 101 ? -2.794 7.594 -27.973 1.00 94.50 101 LEU A CA 1
ATOM 796 C C . LEU A 1 101 ? -2.196 7.085 -26.656 1.00 94.50 101 LEU A C 1
ATOM 798 O O . LEU A 1 101 ? -2.858 6.345 -25.931 1.00 94.50 101 LEU A O 1
ATOM 802 N N . ILE A 1 102 ? -0.964 7.494 -26.354 1.00 94.56 102 ILE A N 1
ATOM 803 C CA . ILE A 1 102 ? -0.273 7.119 -25.120 1.00 94.56 102 ILE A CA 1
ATOM 804 C C . ILE A 1 102 ? -0.723 8.080 -24.018 1.00 94.56 102 ILE A C 1
ATOM 806 O O . ILE A 1 102 ? -0.451 9.279 -24.085 1.00 94.56 102 ILE A O 1
ATOM 810 N N . THR A 1 103 ? -1.423 7.569 -23.010 1.00 94.19 103 THR A N 1
ATOM 811 C CA . THR A 1 103 ? -1.861 8.368 -21.854 1.00 94.19 103 THR A CA 1
ATOM 812 C C . THR A 1 103 ? -0.833 8.350 -20.731 1.00 94.19 103 THR A C 1
ATOM 814 O O . THR A 1 103 ? -0.626 9.362 -20.066 1.00 94.19 103 THR A O 1
ATOM 817 N N . SER A 1 104 ? -0.167 7.215 -20.537 1.00 95.00 104 SER A N 1
ATOM 818 C CA . SER A 1 104 ? 0.909 7.040 -19.567 1.00 95.00 104 SER A CA 1
ATOM 819 C C . SER A 1 104 ? 1.860 5.923 -19.997 1.00 95.00 104 SER A C 1
ATOM 821 O O . SER A 1 104 ? 1.596 5.171 -20.941 1.00 95.00 104 SER A O 1
ATOM 823 N N . GLN A 1 105 ? 2.984 5.818 -19.293 1.00 95.12 105 GLN A N 1
ATOM 824 C CA . GLN A 1 105 ? 4.019 4.826 -19.537 1.00 95.12 105 GLN A CA 1
ATOM 825 C C . GLN A 1 105 ? 4.611 4.331 -18.217 1.00 95.12 105 GLN A C 1
ATOM 827 O O . GLN A 1 105 ? 4.668 5.082 -17.242 1.00 95.12 105 GLN A O 1
ATOM 832 N N . ALA A 1 106 ? 5.087 3.089 -18.195 1.00 96.19 106 ALA A N 1
ATOM 833 C CA . ALA A 1 106 ? 5.798 2.523 -17.051 1.00 96.19 106 ALA A CA 1
ATOM 834 C C . ALA A 1 106 ? 6.956 1.635 -17.510 1.00 96.19 106 ALA A C 1
ATOM 836 O O . ALA A 1 106 ? 6.902 1.034 -18.581 1.00 96.19 106 ALA A O 1
ATOM 837 N N . VAL A 1 107 ? 7.996 1.528 -16.683 1.00 95.94 107 VAL A N 1
ATOM 838 C CA . VAL A 1 107 ? 9.070 0.555 -16.909 1.00 95.94 107 VAL A CA 1
ATOM 839 C C . VAL A 1 107 ? 8.528 -0.843 -16.627 1.00 95.94 107 VAL A C 1
ATOM 841 O O . VAL A 1 107 ? 8.001 -1.098 -15.543 1.00 95.94 107 VAL A O 1
ATOM 844 N N . ASN A 1 108 ? 8.693 -1.763 -17.572 1.00 94.75 108 ASN A N 1
ATOM 845 C CA . ASN A 1 108 ? 8.332 -3.164 -17.394 1.00 94.75 108 ASN A CA 1
ATOM 846 C C . ASN A 1 108 ? 9.437 -3.894 -16.611 1.00 94.75 108 ASN A C 1
ATOM 848 O O . ASN A 1 108 ? 10.227 -4.647 -17.181 1.00 94.75 108 ASN A O 1
ATOM 852 N N . GLN A 1 109 ? 9.514 -3.623 -15.302 1.00 93.00 109 GLN A N 1
ATOM 853 C CA . GLN A 1 109 ? 10.515 -4.213 -14.401 1.00 93.00 109 GLN A CA 1
ATOM 854 C C . GLN A 1 109 ? 10.566 -5.750 -14.487 1.00 93.00 109 GLN A C 1
ATOM 856 O O . GLN A 1 109 ? 11.665 -6.275 -14.661 1.00 93.00 109 GLN A O 1
ATOM 861 N N . PRO A 1 110 ? 9.429 -6.486 -14.492 1.00 90.94 110 PRO A N 1
ATOM 862 C CA . PRO A 1 110 ? 9.463 -7.944 -14.609 1.00 90.94 110 PRO A CA 1
ATOM 863 C C . PRO A 1 110 ? 10.129 -8.431 -15.900 1.00 90.94 110 PRO A C 1
ATOM 865 O O . PRO A 1 110 ? 10.956 -9.341 -15.866 1.00 90.94 110 PRO A O 1
ATOM 868 N N . LEU A 1 111 ? 9.804 -7.815 -17.043 1.00 89.25 111 LEU A N 1
ATOM 869 C CA . LEU A 1 111 ? 10.445 -8.153 -18.312 1.00 89.25 111 LEU A CA 1
ATOM 870 C C . LEU A 1 111 ? 11.939 -7.820 -18.271 1.00 89.25 111 LEU A C 1
ATOM 872 O O . LEU A 1 111 ? 12.758 -8.639 -18.680 1.00 89.25 111 LEU A O 1
ATOM 876 N N . TRP A 1 112 ? 12.309 -6.656 -17.738 1.00 92.31 112 TRP A N 1
ATOM 877 C CA . TRP A 1 112 ? 13.707 -6.236 -17.669 1.00 92.31 112 TRP A CA 1
ATOM 878 C C . TRP A 1 112 ? 14.560 -7.165 -16.795 1.00 92.31 112 TRP A C 1
ATOM 880 O O . TRP A 1 112 ? 15.687 -7.501 -17.162 1.00 92.31 112 TRP A O 1
ATOM 890 N N . ASP A 1 113 ? 14.018 -7.645 -15.676 1.00 88.69 113 ASP A N 1
ATOM 891 C CA . ASP A 1 113 ? 14.680 -8.615 -14.801 1.00 88.69 113 ASP A CA 1
ATOM 892 C C . ASP A 1 113 ? 14.900 -9.959 -15.498 1.00 88.69 113 ASP A C 1
ATOM 894 O O . ASP A 1 113 ? 15.985 -10.541 -15.409 1.00 88.69 113 ASP A O 1
ATOM 898 N N . ILE A 1 114 ? 13.903 -10.434 -16.253 1.00 85.38 114 ILE A N 1
ATOM 899 C CA . ILE A 1 114 ? 14.021 -11.658 -17.056 1.00 85.38 114 ILE A CA 1
ATOM 900 C C . ILE A 1 114 ? 15.111 -11.498 -18.122 1.00 85.38 114 ILE A C 1
ATOM 902 O O . ILE A 1 114 ? 15.938 -12.399 -18.285 1.00 85.38 114 ILE A O 1
ATOM 906 N N . ILE A 1 115 ? 15.128 -10.365 -18.830 1.00 86.12 115 ILE A N 1
ATOM 907 C CA . ILE A 1 115 ? 16.113 -10.073 -19.880 1.00 86.12 115 ILE A CA 1
ATOM 908 C C . ILE A 1 115 ? 17.525 -10.061 -19.294 1.00 86.12 115 ILE A C 1
ATOM 910 O O . ILE A 1 115 ? 18.389 -10.794 -19.775 1.00 86.12 115 ILE A O 1
ATOM 914 N N . ARG A 1 116 ? 17.749 -9.304 -18.214 1.00 85.88 116 ARG A N 1
ATOM 915 C CA . ARG A 1 116 ? 19.066 -9.188 -17.568 1.00 85.88 116 ARG A CA 1
ATOM 916 C C . ARG A 1 116 ? 19.558 -10.518 -17.012 1.00 85.88 116 ARG A C 1
ATOM 918 O O . ARG A 1 116 ? 20.720 -10.869 -17.195 1.00 85.88 116 ARG A O 1
ATOM 925 N N . LYS A 1 117 ? 18.671 -11.303 -16.393 1.00 81.50 117 LYS A N 1
ATOM 926 C CA . LYS A 1 117 ? 19.018 -12.637 -15.888 1.00 81.50 117 LYS A CA 1
ATOM 927 C C . LYS A 1 117 ? 19.432 -13.582 -17.020 1.00 81.50 117 LYS A C 1
ATOM 929 O O . LYS A 1 117 ? 20.380 -14.341 -16.851 1.00 81.50 117 LYS A O 1
ATOM 934 N N . LYS A 1 118 ? 18.752 -13.541 -18.171 1.00 73.94 118 LYS A N 1
ATOM 935 C CA . LYS A 1 118 ? 19.114 -14.357 -19.342 1.00 73.94 118 LYS A CA 1
ATOM 936 C C . LYS A 1 118 ? 20.418 -13.897 -19.999 1.00 73.94 118 LYS A C 1
ATOM 938 O O . LYS A 1 118 ? 21.233 -14.751 -20.335 1.00 73.94 118 LYS A O 1
ATOM 943 N N . ALA A 1 119 ? 20.629 -12.587 -20.139 1.00 70.50 119 ALA A N 1
ATOM 944 C CA . ALA A 1 119 ? 21.872 -12.023 -20.668 1.00 70.50 119 ALA A CA 1
ATOM 945 C C . ALA A 1 119 ? 23.083 -12.446 -19.815 1.00 70.50 119 ALA A C 1
ATOM 947 O O . ALA A 1 119 ? 24.036 -13.015 -20.340 1.00 70.50 119 ALA A O 1
ATOM 948 N N . TYR A 1 120 ? 22.971 -12.321 -18.488 1.00 63.94 120 TYR A N 1
ATOM 949 C CA . TYR A 1 120 ? 23.996 -12.760 -17.535 1.00 63.94 120 TYR A CA 1
ATOM 950 C C . TYR A 1 120 ? 24.324 -14.262 -17.639 1.00 63.94 120 TYR A C 1
ATOM 952 O O . TYR A 1 120 ? 25.482 -14.673 -17.597 1.00 63.94 120 TYR A O 1
ATOM 960 N N . LEU A 1 121 ? 23.308 -15.119 -17.797 1.00 60.75 121 LEU A N 1
ATOM 961 C CA . LEU A 1 121 ? 23.524 -16.565 -17.930 1.00 60.75 121 LEU A CA 1
ATOM 962 C C . LEU A 1 121 ? 24.219 -16.944 -19.248 1.00 60.75 121 LEU A C 1
ATOM 964 O O . LEU A 1 121 ? 24.970 -17.918 -19.270 1.00 60.75 121 LEU A O 1
ATOM 968 N N . LYS A 1 122 ? 24.008 -16.171 -20.320 1.00 62.31 122 LYS A N 1
ATOM 969 C CA . LYS A 1 122 ? 24.640 -16.388 -21.629 1.00 62.31 122 LYS A CA 1
ATOM 970 C C . LYS A 1 122 ? 26.129 -16.030 -21.627 1.00 62.31 122 LYS A C 1
ATOM 972 O O . LYS A 1 122 ? 26.934 -16.731 -22.236 1.00 62.31 122 LYS A O 1
ATOM 977 N N . GLU A 1 123 ? 26.515 -14.988 -20.895 1.00 59.88 123 GLU A N 1
ATOM 978 C CA . GLU A 1 123 ? 27.928 -14.645 -20.680 1.00 59.88 123 GLU A CA 1
ATOM 979 C C . GLU A 1 123 ? 28.668 -15.760 -19.926 1.00 59.88 123 GLU A C 1
ATOM 981 O O . GLU A 1 123 ? 29.811 -16.082 -20.252 1.00 59.88 123 GLU A O 1
ATOM 986 N N . LYS A 1 124 ? 27.989 -16.431 -18.985 1.00 57.22 124 LYS A N 1
ATOM 987 C CA . LYS A 1 124 ? 28.543 -17.553 -18.213 1.00 57.22 124 LYS A CA 1
ATOM 988 C C . LYS A 1 124 ? 28.692 -18.855 -19.014 1.00 57.22 124 LYS A C 1
ATOM 990 O O . LYS A 1 124 ? 29.564 -19.658 -18.700 1.00 57.22 124 LYS A O 1
ATOM 995 N N . SER A 1 125 ? 27.865 -19.086 -20.037 1.00 53.62 125 SER A N 1
ATOM 996 C CA . SER A 1 125 ? 27.999 -20.256 -20.922 1.00 53.62 125 SER A CA 1
ATOM 997 C C . SER A 1 125 ? 29.054 -20.071 -22.015 1.00 53.62 125 SER A C 1
ATOM 999 O O . SER A 1 125 ? 29.608 -21.056 -22.488 1.00 53.62 125 SER A O 1
ATOM 1001 N N . ASN A 1 126 ? 29.354 -18.826 -22.399 1.00 52.91 126 ASN A N 1
ATOM 1002 C CA . ASN A 1 126 ? 30.335 -18.505 -23.443 1.00 52.91 126 ASN A CA 1
ATOM 1003 C C . ASN A 1 126 ? 31.768 -18.313 -22.905 1.00 52.91 126 ASN A C 1
ATOM 1005 O O . ASN A 1 126 ? 32.696 -18.103 -23.680 1.00 52.91 126 ASN A O 1
ATOM 1009 N N . SER A 1 127 ? 31.964 -18.377 -21.586 1.00 50.72 127 SER A N 1
ATOM 1010 C CA . SER A 1 127 ? 33.235 -18.121 -20.896 1.00 50.72 127 SER A CA 1
ATOM 1011 C C . SER A 1 127 ? 33.964 -19.412 -20.502 1.00 50.72 127 SER A C 1
ATOM 1013 O O . SER A 1 127 ? 34.473 -19.549 -19.392 1.00 50.72 127 SER A O 1
ATOM 1015 N N . SER A 1 128 ? 34.055 -20.365 -21.432 1.00 50.34 128 SER A N 1
ATOM 1016 C CA . SER A 1 128 ? 35.004 -21.480 -21.332 1.00 50.34 128 SER A CA 1
ATOM 1017 C C . SER A 1 128 ? 36.302 -21.260 -22.114 1.00 50.34 128 SER A C 1
ATOM 1019 O O . SER A 1 128 ? 37.050 -22.215 -22.244 1.00 50.34 128 SER A O 1
ATOM 1021 N N . ASP A 1 129 ? 36.619 -20.041 -22.579 1.00 49.62 129 ASP A N 1
ATOM 1022 C CA . ASP A 1 129 ? 37.969 -19.734 -23.074 1.00 49.62 129 ASP A CA 1
ATOM 1023 C C . ASP A 1 129 ? 38.385 -18.250 -22.927 1.00 49.62 129 ASP A C 1
ATOM 1025 O O . ASP A 1 129 ? 37.894 -17.346 -23.597 1.00 49.62 129 ASP A O 1
ATOM 1029 N N . SER A 1 130 ? 39.401 -18.042 -22.081 1.00 48.53 130 SER A N 1
ATOM 1030 C CA . SER A 1 130 ? 40.320 -16.889 -21.998 1.00 48.53 130 SER A CA 1
ATOM 1031 C C . SER A 1 130 ? 39.818 -15.524 -21.461 1.00 48.53 130 SER A C 1
ATOM 1033 O O . SER A 1 130 ? 39.283 -14.695 -22.188 1.00 48.53 130 SER A O 1
ATOM 1035 N N . LYS A 1 131 ? 40.145 -15.260 -20.178 1.00 44.59 131 LYS A N 1
ATOM 1036 C CA . LYS A 1 131 ? 40.682 -14.007 -19.562 1.00 44.59 131 LYS A CA 1
ATOM 1037 C C . LYS A 1 131 ? 40.155 -13.796 -18.132 1.00 44.59 131 LYS A C 1
ATOM 1039 O O . LYS A 1 131 ? 39.350 -12.917 -17.856 1.00 44.59 131 LYS A O 1
ATOM 1044 N N . PHE A 1 132 ? 40.669 -14.590 -17.192 1.00 44.38 132 PHE A N 1
ATOM 1045 C CA . PHE A 1 132 ? 40.261 -14.585 -15.781 1.00 44.38 132 PHE A CA 1
ATOM 1046 C C . PHE A 1 132 ? 41.172 -13.728 -14.875 1.00 44.38 132 PHE A C 1
ATOM 1048 O O . PHE A 1 132 ? 41.592 -14.181 -13.809 1.00 44.38 132 PHE A O 1
ATOM 1055 N N . THR A 1 133 ? 41.530 -12.503 -15.282 1.00 45.72 133 THR A N 1
ATOM 1056 C CA . THR A 1 133 ? 42.401 -11.634 -14.454 1.00 45.72 133 THR A CA 1
ATOM 1057 C C . THR A 1 133 ? 41.857 -10.238 -14.140 1.00 45.72 133 THR A C 1
ATOM 1059 O O . THR A 1 133 ? 42.269 -9.694 -13.123 1.00 45.72 133 THR A O 1
ATOM 1062 N N . ASP A 1 134 ? 40.892 -9.690 -14.891 1.00 54.62 134 ASP A N 1
ATOM 1063 C CA . ASP A 1 134 ? 40.332 -8.344 -14.614 1.00 54.62 134 ASP A CA 1
ATOM 1064 C C . ASP A 1 134 ? 38.997 -8.351 -13.847 1.00 54.62 134 ASP A C 1
ATOM 1066 O O . ASP A 1 134 ? 38.667 -7.408 -13.130 1.00 54.62 134 ASP A O 1
ATOM 1070 N N . GLU A 1 135 ? 38.242 -9.447 -13.903 1.00 53.00 135 GLU A N 1
ATOM 1071 C CA . GLU A 1 135 ? 36.904 -9.527 -13.302 1.00 53.00 135 GLU A CA 1
ATOM 1072 C C . GLU A 1 135 ? 36.943 -9.528 -11.763 1.00 53.00 135 GLU A C 1
ATOM 1074 O O . GLU A 1 135 ? 36.057 -8.989 -11.100 1.00 53.00 135 GLU A O 1
ATOM 1079 N N . LYS A 1 136 ? 38.013 -10.068 -11.160 1.00 59.31 136 LYS A N 1
ATOM 1080 C CA . LYS A 1 136 ? 38.231 -9.978 -9.707 1.00 59.31 136 LYS A CA 1
ATOM 1081 C C . LYS A 1 136 ? 38.455 -8.538 -9.262 1.00 59.31 136 LYS A C 1
ATOM 1083 O O . LYS A 1 136 ? 37.909 -8.158 -8.234 1.00 59.31 136 LYS A O 1
ATOM 1088 N N . ALA A 1 137 ? 39.217 -7.745 -10.014 1.00 57.00 137 ALA A N 1
ATOM 1089 C CA . ALA A 1 137 ? 39.487 -6.355 -9.659 1.00 57.00 137 ALA A CA 1
ATOM 1090 C C . ALA A 1 137 ? 38.200 -5.520 -9.714 1.00 57.00 137 ALA A C 1
ATOM 1092 O O . ALA A 1 137 ? 37.874 -4.848 -8.739 1.00 57.00 137 ALA A O 1
ATOM 1093 N N . SER A 1 138 ? 37.408 -5.656 -10.784 1.00 60.16 138 SER A N 1
ATOM 1094 C CA . SER A 1 138 ? 36.111 -4.979 -10.903 1.00 60.16 138 SER A CA 1
ATOM 1095 C C . SER A 1 138 ? 35.102 -5.428 -9.842 1.00 60.16 138 SER A C 1
ATOM 1097 O O . SER A 1 138 ? 34.430 -4.584 -9.250 1.00 60.16 138 SER A O 1
ATOM 1099 N N . ASN A 1 139 ? 35.030 -6.728 -9.533 1.00 68.38 139 ASN A N 1
ATOM 1100 C CA . ASN A 1 139 ? 34.156 -7.237 -8.473 1.00 68.38 139 ASN A CA 1
ATOM 1101 C C . ASN A 1 139 ? 34.597 -6.776 -7.076 1.00 68.38 139 ASN A C 1
ATOM 1103 O O . ASN A 1 139 ? 33.743 -6.466 -6.252 1.00 68.38 139 ASN A O 1
ATOM 1107 N N . ILE A 1 140 ? 35.905 -6.666 -6.812 1.00 71.62 140 ILE A N 1
ATOM 1108 C CA . ILE A 1 140 ? 36.440 -6.106 -5.560 1.00 71.62 140 ILE A CA 1
ATOM 1109 C C . ILE A 1 140 ? 36.081 -4.620 -5.441 1.00 71.62 140 ILE A C 1
ATOM 1111 O O . ILE A 1 140 ? 35.634 -4.183 -4.383 1.00 71.62 140 ILE A O 1
ATOM 1115 N N . THR A 1 141 ? 36.215 -3.839 -6.519 1.00 72.25 141 THR A N 1
ATOM 1116 C CA . THR A 1 141 ? 35.802 -2.427 -6.532 1.00 72.25 141 THR A CA 1
ATOM 1117 C C . THR A 1 141 ? 34.307 -2.283 -6.258 1.00 72.25 141 THR A C 1
ATOM 1119 O O . THR A 1 141 ? 33.912 -1.442 -5.453 1.00 72.25 141 THR A O 1
ATOM 1122 N N . LEU A 1 142 ? 33.479 -3.133 -6.869 1.00 73.06 142 LEU A N 1
ATOM 1123 C CA . LEU A 1 142 ? 32.038 -3.150 -6.645 1.00 73.06 142 LEU A CA 1
ATOM 1124 C C . LEU A 1 142 ? 31.695 -3.508 -5.186 1.00 73.06 142 LEU A C 1
ATOM 1126 O O . LEU A 1 142 ? 30.864 -2.845 -4.564 1.00 73.06 142 LEU A O 1
ATOM 1130 N N . LEU A 1 143 ? 32.377 -4.509 -4.616 1.00 77.50 143 LEU A N 1
ATOM 1131 C CA . LEU A 1 143 ? 32.208 -4.920 -3.219 1.00 77.50 143 LEU A CA 1
ATOM 1132 C C . LEU A 1 143 ? 32.546 -3.773 -2.258 1.00 77.50 143 LEU A C 1
ATOM 1134 O O . LEU A 1 143 ? 31.769 -3.482 -1.354 1.00 77.50 143 LEU A O 1
ATOM 1138 N N . ASN A 1 144 ? 33.654 -3.071 -2.506 1.00 76.19 144 ASN A N 1
ATOM 1139 C CA . ASN A 1 144 ? 34.100 -1.939 -1.692 1.00 76.19 144 ASN A CA 1
ATOM 1140 C C . ASN A 1 144 ? 33.121 -0.755 -1.728 1.00 76.19 144 ASN A C 1
ATOM 1142 O O . ASN A 1 144 ? 33.040 -0.000 -0.762 1.00 76.19 144 ASN A O 1
ATOM 1146 N N . ILE A 1 145 ? 32.367 -0.587 -2.820 1.00 82.88 145 ILE A N 1
ATOM 1147 C CA . ILE A 1 145 ? 31.337 0.456 -2.935 1.00 82.88 145 ILE A CA 1
ATOM 1148 C C . ILE A 1 145 ? 30.060 0.045 -2.193 1.00 82.88 145 ILE A C 1
ATOM 1150 O O . ILE A 1 145 ? 29.453 0.865 -1.502 1.00 82.88 145 ILE A O 1
ATOM 1154 N N . PHE A 1 146 ? 29.637 -1.214 -2.320 1.00 86.44 146 PHE A N 1
ATOM 1155 C CA . PHE A 1 146 ? 28.371 -1.666 -1.740 1.00 86.44 146 PHE A CA 1
ATOM 1156 C C . PHE A 1 146 ? 28.454 -2.019 -0.259 1.00 86.44 146 PHE A C 1
ATOM 1158 O O . PHE A 1 146 ? 27.473 -1.827 0.456 1.00 86.44 146 PHE A O 1
ATOM 1165 N N . GLN A 1 147 ? 29.604 -2.479 0.225 1.00 89.44 147 GLN A N 1
ATOM 1166 C CA . GLN A 1 147 ? 29.796 -2.834 1.627 1.00 89.44 147 GLN A CA 1
ATOM 1167 C C . GLN A 1 147 ? 29.445 -1.701 2.614 1.00 89.44 147 GLN A C 1
ATOM 1169 O O . GLN A 1 147 ? 28.624 -1.947 3.500 1.00 89.44 147 GLN A O 1
ATOM 1174 N N . PRO A 1 148 ? 29.923 -0.448 2.455 1.00 90.38 148 PRO A N 1
ATOM 1175 C CA . PRO A 1 148 ? 29.550 0.634 3.370 1.00 90.38 148 PRO A CA 1
ATOM 1176 C C . PRO A 1 148 ? 28.067 1.018 3.266 1.00 90.38 148 PRO A C 1
ATOM 1178 O O . PRO A 1 148 ? 27.456 1.431 4.252 1.00 90.38 148 PRO A O 1
ATOM 1181 N N . LEU A 1 149 ? 27.456 0.873 2.084 1.00 89.94 149 LEU A N 1
ATOM 1182 C CA . LEU A 1 149 ? 26.021 1.115 1.906 1.00 89.94 149 LEU A CA 1
ATOM 1183 C C . LEU A 1 149 ? 25.189 0.056 2.634 1.00 89.94 149 LEU A C 1
ATOM 1185 O O . LEU A 1 149 ? 24.197 0.400 3.278 1.00 89.94 149 LEU A O 1
ATOM 1189 N N . LEU A 1 150 ? 25.615 -1.206 2.567 1.00 90.31 150 LEU A N 1
ATOM 1190 C CA . LEU A 1 150 ? 24.983 -2.315 3.270 1.00 90.31 150 LEU A CA 1
ATOM 1191 C C . LEU A 1 150 ? 25.119 -2.156 4.788 1.00 90.31 150 LEU A C 1
ATOM 1193 O O . LEU A 1 150 ? 24.125 -2.272 5.497 1.00 90.31 150 LEU A O 1
ATOM 1197 N N . GLU A 1 151 ? 26.308 -1.819 5.290 1.00 93.50 151 GLU A N 1
ATOM 1198 C CA . GLU A 1 151 ? 26.532 -1.557 6.718 1.00 93.50 151 GLU A CA 1
ATOM 1199 C C . GLU A 1 151 ? 25.670 -0.397 7.223 1.00 93.50 151 GLU A C 1
ATOM 1201 O O . GLU A 1 151 ? 25.019 -0.515 8.262 1.00 93.50 151 GLU A O 1
ATOM 1206 N N . LYS A 1 152 ? 25.578 0.696 6.457 1.00 93.31 152 LYS A N 1
ATOM 1207 C CA . LYS A 1 152 ? 24.716 1.835 6.792 1.00 93.31 152 LYS A CA 1
ATOM 1208 C C . LYS A 1 152 ? 23.235 1.458 6.787 1.00 93.31 152 LYS A C 1
ATOM 1210 O O . LYS A 1 152 ? 22.485 1.932 7.639 1.00 93.31 152 LYS A O 1
ATOM 1215 N N . ALA A 1 153 ? 22.799 0.623 5.845 1.00 90.12 153 ALA A N 1
ATOM 1216 C CA . ALA A 1 153 ? 21.433 0.110 5.823 1.00 90.12 153 ALA A CA 1
ATOM 1217 C C . ALA A 1 153 ? 21.156 -0.763 7.056 1.00 90.12 153 ALA A C 1
ATOM 1219 O O . ALA A 1 153 ? 20.159 -0.538 7.736 1.00 90.12 153 ALA A O 1
ATOM 1220 N N . ILE A 1 154 ? 22.074 -1.670 7.404 1.00 94.81 154 ILE A N 1
ATOM 1221 C CA . ILE A 1 154 ? 21.974 -2.516 8.600 1.00 94.81 154 ILE A CA 1
ATOM 1222 C C . ILE A 1 154 ? 21.902 -1.658 9.869 1.00 94.81 154 ILE A C 1
ATOM 1224 O O . ILE A 1 154 ? 21.036 -1.882 10.712 1.00 94.81 154 ILE A O 1
ATOM 1228 N N . GLN A 1 155 ? 22.765 -0.650 10.005 1.00 95.00 155 GLN A N 1
ATOM 1229 C CA . GLN A 1 155 ? 22.747 0.267 11.150 1.00 95.00 155 GLN A CA 1
ATOM 1230 C C . GLN A 1 155 ? 21.415 1.010 11.262 1.00 95.00 155 GLN A C 1
ATOM 1232 O O . GLN A 1 155 ? 20.836 1.052 12.341 1.00 95.00 155 GLN A 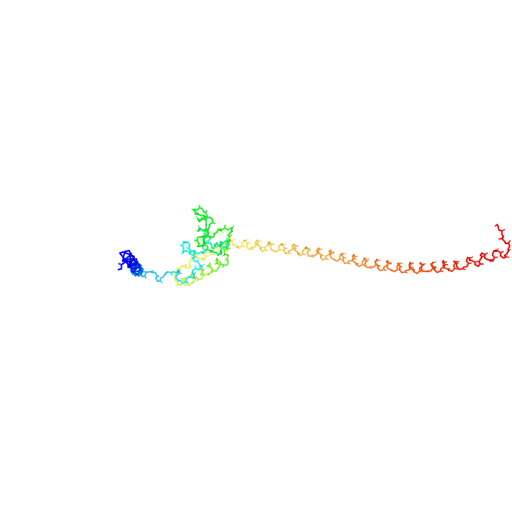O 1
ATOM 1237 N N . LYS A 1 156 ? 20.883 1.523 10.146 1.00 94.19 156 LYS A N 1
ATOM 1238 C CA . LYS A 1 156 ? 19.561 2.161 10.130 1.00 94.19 156 LYS A CA 1
ATOM 1239 C C . LYS A 1 156 ? 18.449 1.201 10.536 1.00 94.19 156 LYS A C 1
ATOM 1241 O O . LYS A 1 156 ? 17.578 1.589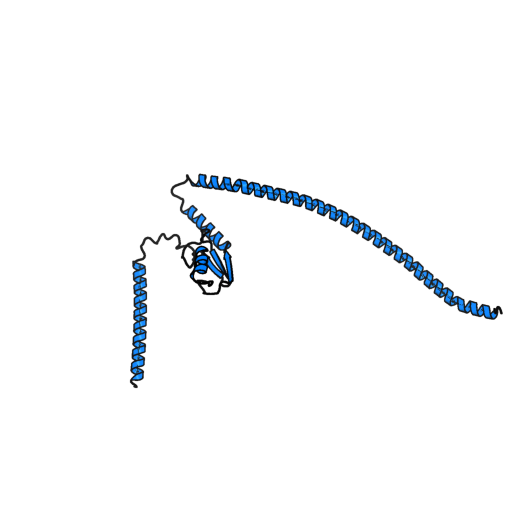 11.300 1.00 94.19 156 LYS A O 1
ATOM 1246 N N . THR A 1 157 ? 18.479 -0.041 10.051 1.00 90.81 157 THR A N 1
ATOM 1247 C CA . THR A 1 157 ? 17.472 -1.041 10.435 1.00 90.81 157 THR A CA 1
ATOM 1248 C C . THR A 1 157 ? 17.571 -1.429 11.906 1.00 90.81 157 THR A C 1
ATOM 1250 O O . THR A 1 157 ? 16.546 -1.690 12.520 1.00 90.81 157 THR A O 1
ATOM 1253 N N . LYS A 1 158 ? 18.781 -1.437 12.484 1.00 96.69 158 LYS A N 1
ATOM 1254 C CA . LYS A 1 158 ? 18.977 -1.670 13.919 1.00 96.69 158 LYS A CA 1
ATOM 1255 C C . LYS A 1 158 ? 18.432 -0.511 14.748 1.00 96.69 158 LYS A C 1
ATOM 1257 O O . LYS A 1 158 ? 17.623 -0.763 15.625 1.00 96.69 158 LYS A O 1
ATOM 1262 N N . ALA A 1 159 ? 18.784 0.728 14.403 1.00 94.88 159 ALA A N 1
ATOM 1263 C CA . ALA A 1 159 ? 18.278 1.916 15.091 1.00 94.88 159 ALA A CA 1
ATOM 1264 C C . ALA A 1 159 ? 16.743 2.005 15.028 1.00 94.88 159 ALA A C 1
ATOM 1266 O O . ALA A 1 159 ? 16.095 2.183 16.048 1.00 94.88 159 ALA A O 1
ATOM 1267 N N . ALA A 1 160 ? 16.147 1.776 13.851 1.00 94.12 160 ALA A N 1
ATOM 1268 C CA . ALA A 1 160 ? 14.691 1.761 13.705 1.00 94.12 160 ALA A CA 1
ATOM 1269 C C . ALA A 1 160 ? 14.022 0.641 14.521 1.00 94.12 160 ALA A C 1
ATOM 1271 O O . ALA A 1 160 ? 12.890 0.792 14.967 1.00 94.12 160 ALA A O 1
ATOM 1272 N N . LYS A 1 161 ? 14.706 -0.495 14.704 1.00 96.75 161 LYS A N 1
ATOM 1273 C CA . LYS A 1 161 ? 14.209 -1.580 15.550 1.00 96.75 161 LYS A CA 1
ATOM 1274 C C . LYS A 1 161 ? 14.269 -1.208 17.033 1.00 96.75 161 LYS A C 1
ATOM 1276 O O . LYS A 1 161 ? 13.302 -1.451 17.734 1.00 96.75 161 LYS A O 1
ATOM 1281 N N . GLU A 1 162 ? 15.362 -0.600 17.482 1.00 96.56 162 GLU A N 1
ATOM 1282 C CA . GLU A 1 162 ? 15.495 -0.106 18.859 1.00 96.56 162 GLU A CA 1
ATOM 1283 C C . GLU A 1 162 ? 14.431 0.959 19.173 1.00 96.56 162 GLU A C 1
ATOM 1285 O O . GLU A 1 162 ? 13.805 0.909 20.224 1.00 96.56 162 GLU A O 1
ATOM 1290 N N . GLU A 1 163 ? 14.159 1.874 18.236 1.00 96.19 163 GLU A N 1
ATOM 1291 C CA . GLU A 1 163 ? 13.061 2.843 18.359 1.00 96.19 163 GLU A CA 1
ATOM 1292 C C . GLU A 1 163 ? 11.688 2.158 18.459 1.00 96.19 163 GLU A C 1
ATOM 1294 O O . GLU A 1 163 ? 10.859 2.562 19.271 1.00 96.19 163 GLU A O 1
ATOM 1299 N N . LEU A 1 164 ? 11.443 1.111 17.663 1.00 95.75 164 LEU A N 1
ATOM 1300 C CA . LEU A 1 164 ? 10.203 0.332 17.740 1.00 95.75 164 LEU A CA 1
ATOM 1301 C C . LEU A 1 164 ? 10.049 -0.392 19.079 1.00 95.75 164 LEU A C 1
ATOM 1303 O O . LEU A 1 164 ? 8.942 -0.420 19.607 1.00 95.75 164 LEU A O 1
ATOM 1307 N N . ASP A 1 165 ? 11.132 -0.955 19.615 1.00 97.56 165 ASP A N 1
ATOM 1308 C CA . ASP A 1 165 ? 11.110 -1.640 20.908 1.00 97.56 165 ASP A CA 1
ATOM 1309 C C . ASP A 1 165 ? 10.750 -0.644 22.035 1.00 97.56 165 ASP A C 1
ATOM 1311 O O . ASP A 1 165 ? 9.900 -0.949 22.868 1.00 97.56 165 ASP A O 1
ATOM 1315 N N . ILE A 1 166 ? 11.282 0.588 22.000 1.00 97.25 166 ILE A N 1
ATOM 1316 C CA . ILE A 1 166 ? 10.924 1.657 22.956 1.00 97.25 166 ILE A CA 1
ATOM 1317 C C . ILE A 1 166 ? 9.444 2.045 22.837 1.00 97.25 166 ILE A C 1
ATOM 1319 O O . ILE A 1 166 ? 8.740 2.131 23.840 1.00 97.25 166 ILE A O 1
ATOM 1323 N N . ILE A 1 167 ? 8.952 2.265 21.614 1.00 96.38 167 ILE A N 1
ATOM 1324 C CA . ILE A 1 167 ? 7.543 2.625 21.384 1.00 96.38 167 ILE A CA 1
ATOM 1325 C C . ILE A 1 167 ? 6.611 1.510 21.871 1.00 96.38 167 ILE A C 1
ATOM 1327 O O . ILE A 1 167 ? 5.527 1.788 22.384 1.00 96.38 167 ILE A O 1
ATOM 1331 N N . GLN A 1 168 ? 7.017 0.249 21.713 1.00 97.50 168 GLN A N 1
ATOM 1332 C CA . GLN A 1 168 ? 6.242 -0.889 22.187 1.00 97.50 168 GLN A CA 1
ATOM 1333 C C . GLN A 1 168 ? 6.149 -0.907 23.718 1.00 97.50 168 GLN A C 1
ATOM 1335 O O . GLN A 1 168 ? 5.058 -1.098 24.246 1.00 97.50 168 GLN A O 1
ATOM 1340 N N . GLU A 1 169 ? 7.250 -0.646 24.426 1.00 97.75 169 GLU A N 1
ATOM 1341 C CA . GLU A 1 169 ? 7.245 -0.534 25.892 1.00 97.75 169 GLU A CA 1
ATOM 1342 C C . GLU A 1 169 ? 6.351 0.622 26.379 1.00 97.75 169 GLU A C 1
ATOM 1344 O O . GLU A 1 169 ? 5.582 0.456 27.329 1.00 97.75 169 GLU A O 1
ATOM 1349 N N . GLU A 1 170 ? 6.391 1.779 25.707 1.00 97.75 170 GLU A N 1
ATOM 1350 C CA . GLU A 1 170 ? 5.503 2.910 26.013 1.00 97.75 170 GLU A CA 1
ATOM 1351 C C . GLU A 1 170 ? 4.025 2.563 25.780 1.00 97.75 170 GLU A C 1
ATOM 1353 O O . GLU A 1 170 ? 3.166 2.909 26.597 1.00 97.75 170 GLU A O 1
ATOM 1358 N N . TYR A 1 171 ? 3.720 1.857 24.687 1.00 97.69 171 TYR A N 1
ATOM 1359 C CA . TYR A 1 171 ? 2.369 1.389 24.385 1.00 97.69 171 TYR A CA 1
ATOM 1360 C C . TYR A 1 171 ? 1.856 0.416 25.451 1.00 97.69 171 TYR A C 1
ATOM 1362 O O . TYR A 1 171 ? 0.724 0.564 25.913 1.00 97.69 171 TYR A O 1
ATOM 1370 N N . ASP A 1 172 ? 2.682 -0.548 25.859 1.00 97.69 172 ASP A N 1
ATOM 1371 C CA . ASP A 1 172 ? 2.311 -1.543 26.864 1.00 97.69 172 ASP A CA 1
ATOM 1372 C C . ASP A 1 172 ? 2.043 -0.863 28.220 1.00 97.69 172 ASP A C 1
ATOM 1374 O O . ASP A 1 172 ? 1.003 -1.102 28.834 1.00 97.69 172 ASP A O 1
ATOM 1378 N N . SER A 1 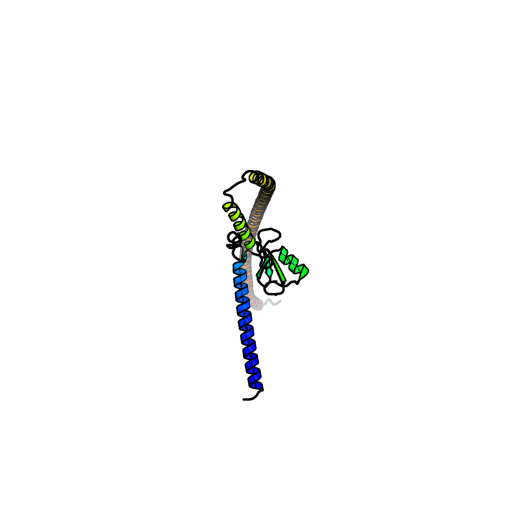173 ? 2.896 0.087 28.626 1.00 97.88 173 SER A N 1
ATOM 1379 C CA . SER A 1 173 ? 2.690 0.878 29.847 1.00 97.88 173 SER A CA 1
ATOM 1380 C C . SER A 1 173 ? 1.400 1.705 29.802 1.00 97.88 173 SER A C 1
ATOM 1382 O O . SER A 1 173 ? 0.652 1.742 30.779 1.00 97.88 173 SER A O 1
ATOM 1384 N N . ALA A 1 174 ? 1.110 2.367 28.678 1.00 97.44 174 ALA A N 1
ATOM 1385 C CA . ALA A 1 174 ? -0.119 3.146 28.516 1.00 97.44 174 ALA A CA 1
ATOM 1386 C C . ALA A 1 174 ? -1.372 2.253 28.508 1.00 97.44 174 ALA A C 1
ATOM 1388 O O . ALA A 1 174 ? -2.429 2.636 29.016 1.00 97.44 174 ALA A O 1
ATOM 1389 N N . ASN A 1 175 ? -1.264 1.054 27.937 1.00 97.88 175 ASN A N 1
ATOM 1390 C CA . ASN A 1 175 ? -2.339 0.073 27.923 1.00 97.88 175 ASN A CA 1
ATOM 1391 C C . ASN A 1 175 ? -2.631 -0.468 29.332 1.00 97.88 175 ASN A C 1
ATOM 1393 O O . ASN A 1 175 ? -3.796 -0.636 29.692 1.00 97.88 175 ASN A O 1
ATOM 1397 N N . ASP A 1 176 ? -1.603 -0.684 30.151 1.00 97.75 176 ASP A N 1
ATOM 1398 C CA . ASP A 1 176 ? -1.766 -1.076 31.552 1.00 97.75 176 ASP A CA 1
ATOM 1399 C C . ASP A 1 176 ? -2.467 0.018 32.375 1.00 97.75 176 ASP A C 1
ATOM 1401 O O . ASP A 1 176 ? -3.410 -0.276 33.117 1.00 97.75 176 ASP A O 1
ATOM 1405 N N . GLU A 1 177 ? -2.094 1.291 32.189 1.00 97.88 177 GLU A N 1
ATOM 1406 C CA . GLU A 1 177 ? -2.803 2.425 32.804 1.00 97.88 177 GLU A CA 1
ATOM 1407 C C . GLU A 1 177 ? -4.272 2.491 32.363 1.00 97.88 177 GLU A C 1
ATOM 1409 O O . GLU A 1 177 ? -5.173 2.687 33.184 1.00 97.88 177 GLU A O 1
ATOM 1414 N N . TYR A 1 178 ? -4.539 2.281 31.072 1.00 97.81 178 TYR A N 1
ATOM 1415 C CA . TYR A 1 178 ? -5.898 2.237 30.538 1.00 97.81 178 TYR A CA 1
ATOM 1416 C C . TYR A 1 178 ? -6.742 1.126 31.181 1.00 97.81 178 TYR A C 1
ATOM 1418 O O . TYR A 1 178 ? -7.894 1.366 31.555 1.00 97.81 178 TYR A O 1
ATOM 1426 N N . ASN A 1 179 ? -6.171 -0.066 31.369 1.00 97.50 179 ASN A N 1
ATOM 1427 C CA . ASN A 1 179 ? -6.854 -1.178 32.030 1.00 97.50 179 ASN A CA 1
ATOM 1428 C C . ASN A 1 179 ? -7.178 -0.860 33.496 1.00 97.50 179 ASN A C 1
ATOM 1430 O O . ASN A 1 179 ? -8.283 -1.157 33.951 1.00 97.50 179 ASN A O 1
ATOM 1434 N N . LEU A 1 180 ? -6.276 -0.180 34.210 1.00 98.00 180 LEU A N 1
ATOM 1435 C CA . LEU A 1 180 ? -6.531 0.263 35.582 1.00 98.00 180 LEU A CA 1
ATOM 1436 C C . LEU A 1 180 ? -7.715 1.242 35.652 1.00 98.00 180 LEU A C 1
ATOM 1438 O O . LEU A 1 180 ? -8.574 1.131 36.530 1.00 98.00 180 LEU A O 1
ATOM 1442 N N . TYR A 1 181 ? -7.800 2.187 34.711 1.00 97.44 181 TYR A N 1
ATOM 1443 C CA . TYR A 1 181 ? -8.945 3.098 34.634 1.00 97.44 181 TYR A CA 1
ATOM 1444 C C . TYR A 1 181 ? -10.249 2.371 34.304 1.00 97.44 181 TYR A C 1
ATOM 1446 O O . TYR A 1 181 ? -11.294 2.711 34.862 1.00 97.44 181 TYR A O 1
ATOM 1454 N N . LEU A 1 182 ? -10.209 1.360 33.431 1.00 98.19 182 LEU A N 1
ATOM 1455 C CA . LEU A 1 182 ? -11.378 0.530 33.149 1.00 98.19 182 LEU A CA 1
ATOM 1456 C C . LEU A 1 182 ? -11.873 -0.190 34.405 1.00 98.19 182 LEU A C 1
ATOM 1458 O O . LEU A 1 182 ? -13.069 -0.142 34.687 1.00 98.19 182 LEU A O 1
ATOM 1462 N N . GLU A 1 183 ? -10.978 -0.795 35.186 1.00 97.69 183 GLU A N 1
ATOM 1463 C CA . GLU A 1 183 ? -11.343 -1.448 36.447 1.00 97.69 183 GLU A CA 1
ATOM 1464 C C . GLU A 1 183 ? -12.016 -0.461 37.412 1.00 97.69 183 GLU A C 1
ATOM 1466 O O . GLU A 1 183 ? -13.121 -0.724 37.894 1.00 97.69 183 GLU A O 1
ATOM 1471 N N . GLN A 1 184 ? -11.443 0.730 37.598 1.00 98.31 184 GLN A N 1
ATOM 1472 C CA . GLN A 1 184 ? -12.043 1.775 38.438 1.00 98.31 184 GLN A CA 1
ATOM 1473 C C . GLN A 1 184 ? -13.444 2.184 37.963 1.00 98.31 184 GLN A C 1
ATOM 1475 O O . GLN A 1 184 ? -14.365 2.329 38.770 1.00 98.31 184 GLN A O 1
ATOM 1480 N N . ILE A 1 185 ? -13.636 2.346 36.650 1.00 97.19 185 ILE A N 1
ATOM 1481 C CA . ILE A 1 185 ? -14.947 2.666 36.074 1.00 97.19 185 ILE A CA 1
ATOM 1482 C C . ILE A 1 185 ? -15.945 1.539 36.361 1.00 97.19 185 ILE A C 1
ATOM 1484 O O . ILE A 1 185 ? -17.098 1.819 36.704 1.00 97.19 185 ILE A O 1
ATOM 1488 N N . THR A 1 186 ? -15.532 0.273 36.260 1.00 97.69 186 THR A N 1
ATOM 1489 C CA . THR A 1 186 ? -16.424 -0.860 36.553 1.00 97.69 186 THR A CA 1
ATOM 1490 C C . THR A 1 186 ? -16.842 -0.911 38.021 1.00 97.69 186 THR A C 1
ATOM 1492 O O . THR A 1 186 ? -18.023 -1.119 38.309 1.00 97.69 186 THR A O 1
ATOM 1495 N N . GLU A 1 187 ? -15.927 -0.641 38.955 1.00 97.75 187 GLU A N 1
ATOM 1496 C CA . GLU A 1 187 ? -16.243 -0.580 40.385 1.00 97.75 187 GLU A CA 1
ATOM 1497 C C . GLU A 1 187 ? -17.208 0.563 40.712 1.00 97.75 187 GLU A C 1
ATOM 1499 O O . GLU A 1 187 ? -18.208 0.361 41.408 1.00 97.75 187 GLU A O 1
ATOM 1504 N N . LEU A 1 188 ? -16.953 1.754 40.163 1.00 97.81 188 LEU A N 1
ATOM 1505 C CA . LEU A 1 188 ? -17.831 2.910 40.335 1.00 97.81 188 LEU A CA 1
ATOM 1506 C C . LEU A 1 188 ? -19.223 2.647 39.759 1.00 97.81 188 LEU A C 1
ATOM 1508 O O . LEU A 1 188 ? -20.221 2.970 40.401 1.00 97.81 188 LEU A O 1
ATOM 1512 N N . THR A 1 189 ? -19.304 2.012 38.590 1.00 97.81 189 THR A N 1
ATOM 1513 C CA . THR A 1 189 ? -20.582 1.641 37.968 1.00 97.81 189 THR A CA 1
ATOM 1514 C C . THR A 1 189 ? -21.373 0.699 38.873 1.00 97.81 189 THR A C 1
ATOM 1516 O O . THR A 1 189 ? -22.547 0.948 39.139 1.00 97.81 189 THR A O 1
ATOM 1519 N N . LYS A 1 190 ? -20.719 -0.323 39.438 1.00 97.75 190 LYS A N 1
ATOM 1520 C CA . LYS A 1 190 ? -21.350 -1.255 40.381 1.00 97.75 190 LYS A CA 1
ATOM 1521 C C . LYS A 1 190 ? -21.855 -0.549 41.645 1.00 97.75 190 LYS A C 1
ATOM 1523 O O . LYS A 1 190 ? -22.950 -0.838 42.123 1.00 97.75 190 LYS A O 1
ATOM 1528 N N . SER A 1 191 ? -21.078 0.395 42.175 1.00 98.06 191 SER A N 1
ATOM 1529 C CA . SER A 1 191 ? -21.460 1.200 43.343 1.00 98.06 191 SER A CA 1
ATOM 1530 C C . SER A 1 191 ? -22.676 2.097 43.063 1.00 98.06 191 SER A C 1
ATOM 1532 O O . SER A 1 191 ? -23.597 2.195 43.880 1.00 98.06 191 SER A O 1
ATOM 1534 N N . ILE A 1 192 ? -22.730 2.701 41.870 1.00 97.00 192 ILE A N 1
ATOM 1535 C CA . ILE A 1 192 ? -23.878 3.492 41.410 1.00 97.00 192 ILE A CA 1
ATOM 1536 C C . ILE A 1 192 ? -25.120 2.606 41.264 1.00 97.00 192 ILE A C 1
ATOM 1538 O O . ILE A 1 192 ? -26.195 2.985 41.724 1.00 97.00 192 ILE A O 1
ATOM 1542 N N . GLU A 1 193 ? -24.994 1.423 40.661 1.00 97.25 193 GLU A N 1
ATOM 1543 C CA . GLU A 1 193 ? -26.103 0.470 40.527 1.00 97.25 193 GLU A CA 1
ATOM 1544 C C . GLU A 1 193 ? -26.663 0.046 41.886 1.00 97.25 193 GLU A C 1
ATOM 1546 O O . GLU A 1 193 ? -27.883 0.032 42.073 1.00 97.25 193 GLU A O 1
ATOM 1551 N N . GLN A 1 194 ? -25.786 -0.231 42.854 1.00 97.12 194 GLN A N 1
ATOM 1552 C CA . GLN A 1 194 ? -26.200 -0.555 44.214 1.00 97.12 194 GLN A CA 1
ATOM 1553 C C . GLN A 1 194 ? -26.951 0.617 44.857 1.00 97.12 194 GLN A C 1
ATOM 1555 O O . GLN A 1 194 ? -28.075 0.437 45.329 1.00 97.12 194 GLN A O 1
ATOM 1560 N N . SER A 1 195 ? -26.392 1.826 44.795 1.00 95.94 195 SER A N 1
ATOM 1561 C CA . SER A 1 195 ? -27.020 3.032 45.353 1.00 95.94 195 SER A CA 1
ATOM 1562 C C . SER A 1 195 ? -28.390 3.311 44.717 1.00 95.94 195 SER A C 1
ATOM 1564 O O . SER A 1 195 ? -29.352 3.654 45.403 1.00 95.94 195 SER A O 1
ATOM 1566 N N . ASN A 1 196 ? -28.516 3.105 43.403 1.00 95.50 196 ASN A N 1
ATOM 1567 C CA . ASN A 1 196 ? -29.783 3.240 42.685 1.00 95.50 196 ASN A CA 1
ATOM 1568 C C . ASN A 1 196 ? -30.814 2.190 43.120 1.00 95.50 196 ASN A C 1
ATOM 1570 O O . ASN A 1 196 ? -32.005 2.497 43.196 1.00 95.50 196 ASN A O 1
ATOM 1574 N N . SER A 1 197 ? -30.381 0.961 43.414 1.00 94.81 197 SER A N 1
ATOM 1575 C CA . SER A 1 197 ? -31.273 -0.080 43.932 1.00 94.81 197 SER A CA 1
ATOM 1576 C C . SER A 1 197 ? -31.808 0.261 45.328 1.00 94.81 197 SER A C 1
ATOM 1578 O O . SER A 1 197 ? -33.001 0.096 45.575 1.00 94.81 197 SER A O 1
ATOM 1580 N N . GLU A 1 198 ? -30.967 0.821 46.200 1.00 95.81 198 GLU A N 1
ATOM 1581 C CA . GLU A 1 198 ? -31.350 1.270 47.544 1.00 95.81 198 GLU A CA 1
ATOM 1582 C C . GLU A 1 198 ? -32.329 2.452 47.479 1.00 95.81 198 GLU A C 1
ATOM 1584 O O . GLU A 1 198 ? -33.379 2.429 48.124 1.00 95.81 198 GLU A O 1
ATOM 1589 N N . LEU A 1 199 ? -32.045 3.447 46.630 1.00 95.25 199 LEU A N 1
ATOM 1590 C CA . LEU A 1 199 ? -32.953 4.572 46.380 1.00 95.25 199 LEU A CA 1
ATOM 1591 C C . LEU A 1 199 ? -34.325 4.110 45.882 1.00 95.25 199 LEU A C 1
ATOM 1593 O O . LEU A 1 199 ? -35.342 4.670 46.285 1.00 95.25 199 LEU A O 1
ATOM 1597 N N . LYS A 1 200 ? -34.370 3.080 45.033 1.00 96.00 200 LYS A N 1
ATOM 1598 C CA . LYS A 1 200 ? -35.630 2.535 44.520 1.00 96.00 200 LYS A CA 1
ATOM 1599 C C . LYS A 1 200 ? -36.510 1.966 45.636 1.00 96.00 200 LYS A C 1
ATOM 1601 O O . LYS A 1 200 ? -37.702 2.249 45.649 1.00 96.00 200 LYS A O 1
ATOM 1606 N N . VAL A 1 201 ? -35.925 1.240 46.592 1.00 95.81 201 VAL A N 1
ATOM 1607 C CA . VAL A 1 201 ? -36.659 0.715 47.759 1.00 95.81 201 VAL A CA 1
ATOM 1608 C C . VAL A 1 201 ? -37.260 1.853 48.584 1.00 95.81 201 VAL A C 1
ATOM 1610 O O . VAL A 1 201 ? -38.430 1.792 48.949 1.00 95.81 201 VAL A O 1
ATOM 1613 N N . LEU A 1 202 ? -36.494 2.920 48.828 1.00 94.56 202 LEU A N 1
ATOM 1614 C CA . LEU A 1 202 ? -36.980 4.078 49.584 1.00 94.56 202 LEU A CA 1
ATOM 1615 C C . LEU A 1 202 ? -38.134 4.801 48.874 1.00 94.56 202 LEU A C 1
ATOM 1617 O O . LEU A 1 202 ? -39.085 5.226 49.528 1.00 94.56 202 LEU A O 1
ATOM 1621 N N . ILE A 1 203 ? -38.070 4.923 47.544 1.00 94.38 203 ILE A N 1
ATOM 1622 C CA . ILE A 1 203 ? -39.151 5.506 46.735 1.00 94.38 203 ILE A CA 1
ATOM 1623 C C . ILE A 1 203 ? -40.419 4.647 46.824 1.00 94.38 203 ILE A C 1
ATOM 1625 O O . ILE A 1 203 ? -41.518 5.185 46.991 1.00 94.38 203 ILE A O 1
ATOM 1629 N N . ASP A 1 204 ? -40.278 3.323 46.736 1.00 93.62 204 ASP A N 1
ATOM 1630 C CA . ASP A 1 204 ? -41.401 2.389 46.840 1.00 93.62 204 ASP A CA 1
ATOM 1631 C C . ASP A 1 204 ? -42.051 2.455 48.241 1.00 93.62 204 ASP A C 1
ATOM 1633 O O . ASP A 1 204 ? -43.282 2.509 48.354 1.00 93.62 204 ASP A O 1
ATOM 1637 N N . ASP A 1 205 ? -41.243 2.552 49.303 1.00 94.75 205 ASP A N 1
ATOM 1638 C CA . ASP A 1 205 ? -41.711 2.738 50.683 1.00 94.75 205 ASP A CA 1
ATOM 1639 C C . ASP A 1 205 ? -42.440 4.077 50.878 1.00 94.75 205 ASP A C 1
ATOM 1641 O O . ASP A 1 205 ? -43.521 4.116 51.476 1.00 94.75 205 ASP A O 1
ATOM 1645 N N . GLU A 1 206 ? -41.896 5.181 50.354 1.00 94.69 206 GLU A N 1
ATOM 1646 C CA . GLU A 1 206 ? -42.539 6.500 50.413 1.00 94.69 206 GLU A CA 1
ATOM 1647 C C . GLU A 1 206 ? -43.889 6.489 49.677 1.00 94.69 206 GLU A C 1
ATOM 1649 O O . GLU A 1 206 ? -44.885 7.030 50.171 1.00 94.69 206 GLU A O 1
ATOM 1654 N N . SER A 1 207 ? -43.952 5.829 48.517 1.00 93.00 207 SER A N 1
ATOM 1655 C CA . SER A 1 207 ? -45.190 5.640 47.755 1.00 93.00 207 SER A CA 1
ATOM 1656 C C . SER A 1 207 ? -46.238 4.863 48.562 1.00 93.00 207 SER A C 1
ATOM 1658 O O . SER A 1 207 ? -47.399 5.279 48.647 1.00 93.00 207 SER A O 1
ATOM 1660 N N . LEU A 1 208 ? -45.835 3.776 49.232 1.00 92.81 208 LEU A N 1
ATOM 1661 C CA . LEU A 1 208 ? -46.724 2.992 50.091 1.00 92.81 208 LEU A CA 1
ATOM 1662 C C . LEU A 1 208 ? -47.241 3.812 51.283 1.00 92.81 208 LEU A C 1
ATOM 1664 O O . LEU A 1 208 ? -48.426 3.739 51.619 1.00 92.81 208 LEU A O 1
ATOM 1668 N N . GLN A 1 209 ? -46.373 4.603 51.921 1.00 92.88 209 GLN A N 1
ATOM 1669 C CA . GLN A 1 209 ? -46.759 5.485 53.025 1.00 92.88 209 GLN A CA 1
ATOM 1670 C C . GLN A 1 209 ? -47.760 6.553 52.572 1.00 92.88 209 GLN A C 1
ATOM 1672 O O . GLN A 1 209 ? -48.779 6.746 53.240 1.00 92.88 209 GLN A O 1
ATOM 1677 N N . LYS A 1 210 ? -47.527 7.199 51.419 1.00 93.25 210 LYS A N 1
ATOM 1678 C CA . LYS A 1 210 ? -48.464 8.174 50.833 1.00 93.25 210 LYS A CA 1
ATOM 1679 C C . LYS A 1 210 ? -49.827 7.548 50.536 1.00 93.25 210 LYS A C 1
ATOM 1681 O O . LYS A 1 210 ? -50.842 8.167 50.843 1.00 93.25 210 LYS A O 1
ATOM 1686 N N . SER A 1 211 ? -49.860 6.319 50.014 1.00 92.38 211 SER A N 1
ATOM 1687 C CA . SER A 1 211 ? -51.111 5.585 49.773 1.00 92.38 211 SER A CA 1
ATOM 1688 C C . SER A 1 211 ? -51.886 5.326 51.068 1.00 92.38 211 SER A C 1
ATOM 1690 O O . SER A 1 211 ? -53.071 5.636 51.145 1.00 92.38 211 SER A O 1
ATOM 1692 N N . LYS A 1 212 ? -51.221 4.815 52.114 1.00 92.62 212 LYS A N 1
ATOM 1693 C CA . LYS A 1 212 ? -51.858 4.567 53.421 1.00 92.62 212 LYS A CA 1
ATOM 1694 C C . LYS A 1 212 ? -52.393 5.849 54.056 1.00 92.62 212 LYS A C 1
ATOM 1696 O O . LYS A 1 212 ? -53.474 5.849 54.636 1.00 92.62 212 LYS A O 1
ATOM 1701 N N . LEU A 1 213 ? -51.640 6.944 53.953 1.00 91.31 213 LEU A N 1
ATOM 1702 C CA . LEU A 1 213 ? -52.074 8.239 54.467 1.00 91.31 213 LEU A CA 1
ATOM 1703 C C . LEU A 1 213 ? -53.322 8.736 53.721 1.00 91.31 213 LEU A C 1
ATOM 1705 O O . LEU A 1 213 ? -54.264 9.197 54.359 1.00 91.31 213 LEU A O 1
ATOM 1709 N N . ALA A 1 214 ? -53.359 8.581 52.394 1.00 89.44 214 ALA A N 1
ATOM 1710 C CA . ALA A 1 214 ? -54.512 8.947 51.573 1.00 89.44 214 ALA A CA 1
ATOM 1711 C C . ALA A 1 214 ? -55.794 8.178 51.949 1.00 89.44 214 ALA A C 1
ATOM 1713 O O . ALA A 1 214 ? -56.877 8.749 51.876 1.00 89.44 214 ALA A O 1
ATOM 1714 N N . GLU A 1 215 ? -55.686 6.924 52.400 1.00 91.12 215 GLU A N 1
ATOM 1715 C CA . GLU A 1 215 ? -56.830 6.130 52.885 1.00 91.12 215 GLU A CA 1
ATOM 1716 C C . GLU A 1 215 ? -57.346 6.571 54.267 1.00 91.12 215 GLU A C 1
ATOM 1718 O O . GLU A 1 215 ? -58.536 6.438 54.555 1.00 91.12 215 GLU A O 1
ATOM 1723 N N . LEU A 1 216 ? -56.467 7.095 55.129 1.00 89.88 216 LEU A N 1
ATOM 1724 C CA . LEU A 1 216 ? -56.809 7.518 56.493 1.00 89.88 216 LEU A CA 1
ATOM 1725 C C . LEU A 1 216 ? -57.394 8.934 56.559 1.00 89.88 216 LEU A C 1
ATOM 1727 O O . LEU A 1 216 ? -58.178 9.220 57.465 1.00 89.88 216 LEU A O 1
ATOM 1731 N N . ILE A 1 217 ? -57.037 9.810 55.614 1.00 91.00 217 ILE A N 1
ATOM 1732 C CA . ILE A 1 217 ? -57.525 11.199 55.563 1.00 91.00 217 ILE A CA 1
ATOM 1733 C C . ILE A 1 217 ? -59.067 11.274 55.596 1.00 91.00 217 ILE A C 1
ATOM 1735 O O . ILE A 1 217 ? -59.583 11.960 56.479 1.00 91.00 217 ILE A O 1
ATOM 1739 N N . PRO A 1 218 ? -59.824 10.532 54.758 1.00 89.06 218 PRO A N 1
ATOM 1740 C CA . PRO A 1 218 ? -61.288 10.574 54.784 1.00 89.06 218 PRO A CA 1
ATOM 1741 C C . PRO A 1 218 ? -61.889 10.128 56.124 1.00 89.06 218 PRO A C 1
ATOM 1743 O O . PRO A 1 218 ? -62.843 10.729 56.609 1.00 89.06 218 PRO A O 1
ATOM 1746 N N . GLN A 1 219 ? -61.313 9.097 56.754 1.00 89.44 219 GLN A N 1
ATOM 1747 C CA . GLN A 1 219 ? -61.792 8.578 58.043 1.00 89.44 219 GLN A CA 1
ATOM 1748 C C . GLN A 1 219 ? -61.566 9.588 59.171 1.00 89.44 219 GLN A C 1
ATOM 1750 O O . GLN A 1 219 ? -62.402 9.750 60.059 1.00 89.44 219 GLN A O 1
ATOM 1755 N N . TYR A 1 220 ? -60.428 10.284 59.135 1.00 85.06 220 TYR A N 1
ATOM 1756 C CA . TYR A 1 220 ? -60.136 11.356 60.075 1.00 85.06 220 TYR A CA 1
ATOM 1757 C C . TYR A 1 220 ? -61.090 12.543 59.890 1.00 85.06 220 TYR A C 1
ATOM 1759 O O . TYR A 1 220 ? -61.601 13.063 60.879 1.00 85.06 220 TYR A O 1
ATOM 1767 N N . GLU A 1 221 ? -61.373 12.945 58.648 1.00 87.00 221 GLU A N 1
ATOM 1768 C CA . GLU A 1 221 ? -62.339 14.008 58.342 1.00 87.00 221 GLU A CA 1
ATOM 1769 C C . GLU A 1 221 ? -63.756 13.663 58.833 1.00 87.00 221 GLU A C 1
ATOM 1771 O O . GLU A 1 221 ? -64.416 14.502 59.451 1.00 87.00 221 GLU A O 1
ATOM 1776 N N . GLU A 1 222 ? -64.197 12.415 58.652 1.00 85.75 222 GLU A N 1
ATOM 1777 C CA . GLU A 1 222 ? -65.489 11.921 59.146 1.00 85.75 222 GLU A CA 1
ATOM 1778 C C . GLU A 1 222 ? -65.569 11.926 60.683 1.00 85.75 222 GLU A C 1
ATOM 1780 O O . GLU A 1 222 ? -66.541 12.413 61.267 1.00 85.75 222 GLU A O 1
ATOM 1785 N N . LEU A 1 223 ? -64.519 11.460 61.366 1.00 83.81 223 LEU A N 1
ATOM 1786 C CA . LEU A 1 223 ? -64.429 11.518 62.829 1.00 83.81 223 LEU A CA 1
ATOM 1787 C C . LEU A 1 223 ? -64.409 12.957 63.353 1.00 83.81 223 LEU A C 1
ATOM 1789 O O . LEU A 1 223 ? -65.010 13.241 64.391 1.00 83.81 223 LEU A O 1
ATOM 1793 N N . LYS A 1 224 ? -63.747 13.874 62.641 1.00 83.50 224 LYS A N 1
ATOM 1794 C CA . LYS A 1 224 ? -63.682 15.296 63.001 1.00 83.50 224 LYS A CA 1
ATOM 1795 C C . LYS A 1 224 ? -65.069 15.951 62.934 1.00 83.50 224 LYS A C 1
ATOM 1797 O O . LYS A 1 224 ? -65.424 16.701 63.842 1.00 83.50 224 LYS A O 1
ATOM 1802 N N . LEU A 1 225 ? -65.875 15.596 61.926 1.00 82.38 225 LEU A N 1
ATOM 1803 C CA . LEU A 1 225 ? -67.283 16.003 61.806 1.00 82.38 225 LEU A CA 1
ATOM 1804 C C . LEU A 1 225 ? -68.150 15.446 62.947 1.00 82.38 225 LEU A C 1
ATOM 1806 O O . LEU A 1 225 ? -68.955 16.178 63.523 1.00 82.38 225 LEU A O 1
ATOM 1810 N N . LEU A 1 226 ? -67.970 14.172 63.308 1.00 79.81 226 LEU A N 1
ATOM 1811 C CA . LEU A 1 226 ? -68.722 13.514 64.387 1.00 79.81 226 LEU A CA 1
ATOM 1812 C C . LEU A 1 226 ? -68.366 14.037 65.786 1.00 79.81 226 LEU A C 1
ATOM 1814 O O . LEU A 1 226 ? -69.231 14.101 66.658 1.00 79.81 226 LEU A O 1
ATOM 1818 N N . ALA A 1 227 ? -67.110 14.424 66.012 1.00 80.50 227 ALA A N 1
ATOM 1819 C CA . ALA A 1 227 ? -66.642 14.943 67.296 1.00 80.50 227 ALA A CA 1
ATOM 1820 C C . ALA A 1 227 ? -67.111 16.382 67.589 1.00 80.50 227 ALA A C 1
ATOM 1822 O O . ALA A 1 227 ? -66.827 16.904 68.667 1.00 80.50 227 ALA A O 1
ATOM 1823 N N . GLY A 1 228 ? -67.808 17.042 66.655 1.00 67.25 228 GLY A N 1
ATOM 1824 C CA . GLY A 1 228 ? -68.294 18.415 66.828 1.00 67.25 228 GLY A CA 1
ATOM 1825 C C . GLY A 1 228 ? -67.180 19.463 66.909 1.00 67.25 228 GLY A C 1
ATOM 1826 O O . GLY A 1 228 ? -67.441 20.602 67.291 1.00 67.25 228 GLY A O 1
ATOM 1827 N N . VAL A 1 229 ? -65.945 19.096 66.548 1.00 60.28 229 VAL A N 1
ATOM 1828 C CA . VAL A 1 229 ? -64.800 20.008 66.471 1.00 60.28 229 VAL A CA 1
ATOM 1829 C C . VAL A 1 229 ? -64.863 20.717 65.120 1.00 60.28 229 VAL A C 1
ATOM 1831 O O . VAL A 1 229 ? -64.133 20.397 64.184 1.00 60.28 229 VAL A O 1
ATOM 1834 N N . ILE A 1 230 ? -65.821 21.634 65.009 1.00 55.09 230 ILE A N 1
ATOM 1835 C CA . ILE A 1 230 ? -65.892 22.606 63.922 1.00 55.09 230 ILE A CA 1
ATOM 1836 C C . ILE A 1 230 ? -65.036 23.793 64.371 1.00 55.09 230 ILE A C 1
ATOM 1838 O O . ILE A 1 230 ? -65.420 24.506 65.299 1.00 55.09 230 ILE A O 1
ATOM 1842 N N . GLU A 1 231 ? -63.866 23.959 63.755 1.00 53.91 231 GLU A N 1
ATOM 1843 C CA . GLU A 1 231 ? -63.232 25.281 63.639 1.00 53.91 231 GLU A CA 1
ATOM 1844 C C . GLU A 1 231 ? -63.842 26.024 62.449 1.00 53.91 231 GLU A C 1
ATOM 1846 O O . GLU A 1 231 ? -64.022 25.377 61.389 1.00 53.91 231 GLU A O 1
#

InterPro domains:
  IPR001841 Zinc finger, RING-type [PS50089] (55-99)
  IPR001841 Zinc finger, RING-type [SM00184] (55-98)
  IPR013083 Zinc finger, RING/FYVE/PHD-type [G3DSA:3.30.40.10] (2-126)
  IPR027370 Zinc finger, RING-type, eukaryotic [PF13445] (55-95)
  IPR039577 E3 ubiquitin-protein ligase Rad18 [PTHR14134] (36-160)

Sequence (231 aa):
MSYNNKKKLEAIQAKNKAKEMLFLMQERARQAASQFLPESLENDPTKDLPDSVLCPICCEIMDLPERMPITLFPCGHTICKSCFEKNKENYSNKCCECRALITSQAVNQPLWDIIRKKAYLKEKSNSSDSKFTDEKASNITLLNIFQPLLEKAIQKTKAAKEELDIIQEEYDSANDEYNLYLEQITELTKSIEQSNSELKVLIDDESLQKSKLAELIPQYEELKLLAGVIE

Radius of gyration: 48.26 Å; chains: 1; bounding box: 111×47×144 Å

Secondary structure (DSSP, 8-state):
--HHHHHHHHHHHHHHHHHHHHHHHHHHHHHHHHHSS-GGGTT-TTTTS-GGGB-TTT--BS-SGGG-EEEEETT--EEEHHHHHHHHHHT-SB-TTT--B--EEEE-HHHHHHHHHHHHHHHHHS-SSS--SSHHHHHHHHHHHHHHHHHHHHHHHHHHHHHHHHHHHHHHHHHHHHHHHHHHHHHHHHHHHHHHHHHHHHHHHHHHHHHHHHHHHHHHHHHHHHTT---

Organism: Trichomonas vaginalis (strain ATCC PRA-98 / G3) (NCBI:txid412133)

Foldseek 3Di:
DDPVVVVVVVVVVVVVVVVVVVVVVVVVVVVVVVVPPPPVCVPPPCPPPDQLQAFPPPRDGQADPQFFWKAFPDPRDIGGNVVQVVCVPPPHCADPPPRHHGPDMDGPVVSNVVRNVVVVVVVVVVPPDDDDDCVVVVVVVVCVVVVVVVVVVVVVVVVVVVVVVVVVVVVVVVVVVVVVVVVVVVVVVVVVVVVVVVVVVVVVVVVVVVVVVVVCVVVVVVVCVVVPVDD